Protein AF-A0A6B2LFU4-F1 (afdb_monomer_lite)

InterPro domains:
  IPR003094 Fructose-2,6-bisphosphatase [PR00991] (18-32)
  IPR003094 Fructose-2,6-bisphosphatase [PR00991] (46-60)
  IPR003094 Fructose-2,6-bisphosphatase [PR00991] (123-144)
  IPR003094 Fructose-2,6-bisphosphatase [PR00991] (227-239)
  IPR003094 Fructose-2,6-bisphosphatase [PTHR10606] (2-237)
  IPR013079 6-phosphofructo-2-kinase [PF01591] (3-140)
  IPR027417 P-loop containing nucleoside triphosphate hydrolase [G3DSA:3.40.50.300] (1-139)
  IPR027417 P-loop containing nucleoside triphosphate hydrolase [SSF52540] (2-127)
  IPR029033 Histidine phosphatase superfamily [G3DSA:3.40.50.1240] (143-239)
  IPR029033 Histidine phosphatase superfamily [SSF53254] (145-238)

Foldseek 3Di:
DVVVVVVVLVVVVVVDDDDDDDDPCQAPVSVVVSQVVQCPDVVRHADEAEAEAEPPPVVVVVVLVVCCVPPPVNVPPPSVVSSVVVVVVVVVSVVRGDDDDQPDPHFYWYDYNQNPDIDTHPQDDDPSPVVVVVSNPDDPDDDDDDDDDQFAWDWDADPVRHTDIDHDPRSLVVLLVVLVVCVVPPPPVCLQVAEDEFEPHPSRVSSPVNSVSHHYDYDPVRDDDDPPPCPPPDPVRVD

Organism: NCBI:txid1963864

pLDDT: mean 86.76, std 6.82, range [58.97, 96.5]

Structure (mmCIF, N/CA/C/O backbone):
data_AF-A0A6B2LFU4-F1
#
_entry.id   AF-A0A6B2LFU4-F1
#
loop_
_atom_site.group_PDB
_atom_site.id
_atom_site.type_symbol
_atom_site.label_atom_id
_atom_site.label_alt_id
_atom_site.label_comp_id
_atom_site.label_asym_id
_atom_site.label_entity_id
_atom_site.label_seq_id
_atom_site.pdbx_PDB_ins_code
_atom_site.Cartn_x
_atom_site.Cartn_y
_atom_site.Cartn_z
_atom_site.occupancy
_atom_site.B_iso_or_equiv
_atom_site.auth_seq_id
_atom_site.auth_comp_id
_atom_site.auth_asym_id
_atom_site.auth_atom_id
_atom_site.pdbx_PDB_model_num
ATOM 1 N N . MET A 1 1 ? -25.033 6.135 12.735 1.00 67.88 1 MET A N 1
ATOM 2 C CA . MET A 1 1 ? -24.444 4.797 12.509 1.00 67.88 1 MET A CA 1
ATOM 3 C C . MET A 1 1 ? -25.323 3.976 11.576 1.00 67.88 1 MET A C 1
ATOM 5 O O . MET A 1 1 ? -24.905 3.789 10.447 1.00 67.88 1 MET A O 1
ATOM 9 N N . LYS A 1 2 ? -26.551 3.603 11.976 1.00 73.19 2 LYS A N 1
ATOM 10 C CA . LYS A 1 2 ? -27.470 2.792 11.153 1.00 73.19 2 LYS A CA 1
ATOM 11 C C . LYS A 1 2 ? -27.674 3.321 9.721 1.00 73.19 2 LYS A C 1
ATOM 13 O O . LYS A 1 2 ? -27.327 2.623 8.789 1.00 73.19 2 LYS A O 1
ATOM 18 N N . ALA A 1 3 ? -28.045 4.593 9.558 1.00 81.06 3 ALA A N 1
ATOM 19 C CA . ALA A 1 3 ? -28.282 5.183 8.232 1.00 81.06 3 ALA A CA 1
ATOM 20 C C . ALA A 1 3 ? -27.074 5.157 7.267 1.00 81.06 3 ALA A C 1
ATOM 22 O O . ALA A 1 3 ? -27.265 5.141 6.060 1.00 81.06 3 ALA A O 1
ATOM 23 N N . ILE A 1 4 ? -25.834 5.171 7.776 1.00 85.25 4 ILE A N 1
ATOM 24 C CA . ILE A 1 4 ? -24.632 5.075 6.925 1.00 85.25 4 ILE A CA 1
ATOM 25 C C . ILE A 1 4 ? -24.369 3.612 6.561 1.00 85.25 4 ILE A C 1
ATOM 27 O O . ILE A 1 4 ? -23.968 3.316 5.443 1.00 85.25 4 ILE A O 1
ATOM 31 N N . LEU A 1 5 ? -24.612 2.694 7.499 1.00 85.94 5 LEU A N 1
ATOM 32 C CA . LEU A 1 5 ? -24.479 1.268 7.232 1.00 85.94 5 LEU A CA 1
ATOM 33 C C . LEU A 1 5 ? -25.547 0.779 6.243 1.00 85.94 5 LEU A C 1
ATOM 35 O O . LEU A 1 5 ? -25.240 -0.045 5.393 1.00 85.94 5 LEU A O 1
ATOM 39 N N . ASP A 1 6 ? -26.754 1.344 6.294 1.00 88.38 6 ASP A N 1
ATOM 40 C CA . ASP A 1 6 ? -27.804 1.074 5.309 1.00 88.38 6 ASP A CA 1
ATOM 41 C C . ASP A 1 6 ? -27.342 1.489 3.897 1.00 88.38 6 ASP A C 1
ATOM 43 O O . ASP A 1 6 ? -27.430 0.693 2.973 1.00 88.38 6 ASP A O 1
ATOM 47 N N . GLN A 1 7 ? -26.704 2.659 3.741 1.00 90.75 7 GLN A N 1
ATOM 48 C CA . GLN A 1 7 ? -26.111 3.070 2.453 1.00 90.75 7 GLN A CA 1
ATOM 49 C C . GLN A 1 7 ? -24.995 2.129 1.979 1.00 90.75 7 GLN A C 1
ATOM 51 O O . GLN A 1 7 ? -24.845 1.888 0.783 1.00 90.75 7 GLN A O 1
ATOM 56 N N . VAL A 1 8 ? -24.193 1.605 2.911 1.00 91.56 8 VAL A N 1
ATOM 57 C CA . VAL A 1 8 ? -23.174 0.595 2.599 1.00 91.56 8 VAL A CA 1
ATOM 58 C C . VAL A 1 8 ? -23.833 -0.679 2.073 1.00 91.56 8 VAL A C 1
ATOM 60 O O . VAL A 1 8 ? -23.371 -1.236 1.081 1.00 91.56 8 VAL A O 1
ATOM 63 N N . PHE A 1 9 ? -24.916 -1.124 2.703 1.00 92.25 9 PHE A N 1
ATOM 64 C CA . PHE A 1 9 ? -25.670 -2.290 2.259 1.00 92.25 9 PHE A CA 1
ATOM 65 C C . PHE A 1 9 ? -26.333 -2.073 0.899 1.00 92.25 9 PHE A C 1
ATOM 67 O O . PHE A 1 9 ? -26.212 -2.943 0.042 1.00 92.25 9 PHE A O 1
ATOM 74 N N . ASP A 1 10 ? -26.928 -0.905 0.663 1.00 92.88 10 ASP A N 1
ATOM 75 C CA . ASP A 1 10 ? -27.514 -0.555 -0.633 1.00 92.88 10 ASP A CA 1
ATOM 76 C C . ASP A 1 10 ? -26.464 -0.596 -1.755 1.00 92.88 10 ASP A C 1
ATOM 78 O O . ASP A 1 10 ? -26.754 -1.035 -2.867 1.00 92.88 10 ASP A O 1
ATOM 82 N N . TRP A 1 11 ? -25.232 -0.157 -1.475 1.00 93.81 11 TRP A N 1
ATOM 83 C CA . TRP A 1 11 ? -24.129 -0.216 -2.437 1.00 93.81 11 TRP A CA 1
ATOM 84 C C . TRP A 1 11 ? -23.672 -1.654 -2.723 1.00 93.81 11 TRP A C 1
ATOM 86 O O . TRP A 1 11 ? -23.399 -1.995 -3.875 1.00 93.81 11 TRP A O 1
ATOM 96 N N . LEU A 1 12 ? -23.620 -2.509 -1.696 1.00 93.31 12 LEU A N 1
ATOM 97 C CA . LEU A 1 12 ? -23.312 -3.933 -1.867 1.00 93.31 12 LEU A CA 1
ATOM 98 C C . LEU A 1 12 ? -24.393 -4.636 -2.706 1.00 93.31 12 LEU A C 1
ATOM 100 O O . LEU A 1 12 ? -24.071 -5.399 -3.614 1.00 93.31 12 LEU A O 1
ATOM 104 N N . ASP A 1 13 ? -25.668 -4.312 -2.480 1.00 93.31 13 ASP A N 1
ATOM 105 C CA . ASP A 1 13 ? -26.792 -4.879 -3.237 1.00 93.31 13 ASP A CA 1
ATOM 106 C C . ASP A 1 13 ? -26.803 -4.442 -4.714 1.00 93.31 13 ASP A C 1
ATOM 108 O O . ASP A 1 13 ? -27.323 -5.152 -5.573 1.00 93.31 13 ASP A O 1
ATOM 112 N N . GLN A 1 14 ? -26.179 -3.306 -5.038 1.00 94.69 14 GLN A N 1
ATOM 113 C CA . GLN A 1 14 ? -25.997 -2.818 -6.412 1.00 94.69 14 GLN A CA 1
ATOM 114 C C . GLN A 1 14 ? -24.826 -3.492 -7.155 1.00 94.69 14 GLN A C 1
ATOM 116 O O . GLN A 1 14 ? -24.486 -3.080 -8.265 1.00 94.69 14 GLN A O 1
ATOM 121 N N . GLY A 1 15 ? -24.215 -4.528 -6.571 1.00 92.44 15 GLY A N 1
ATOM 122 C CA . GLY A 1 15 ? -23.104 -5.282 -7.161 1.00 92.44 15 GLY A CA 1
ATOM 123 C C . GLY A 1 15 ? -21.723 -4.893 -6.629 1.00 92.44 15 GLY A C 1
ATOM 124 O O . GLY A 1 15 ? -20.713 -5.318 -7.187 1.00 92.44 15 GLY A O 1
ATOM 125 N N . GLY A 1 16 ? -21.655 -4.086 -5.568 1.00 91.50 16 GLY A N 1
ATOM 126 C CA . GLY A 1 16 ? -20.411 -3.825 -4.856 1.00 91.50 16 GLY A CA 1
ATOM 127 C C . GLY A 1 16 ? -19.929 -5.050 -4.070 1.00 91.50 16 GLY A C 1
ATOM 128 O O . GLY A 1 16 ? -20.706 -5.688 -3.369 1.00 91.50 16 GLY A O 1
ATOM 129 N N . GLU A 1 17 ? -18.637 -5.375 -4.145 1.00 88.06 17 GLU A N 1
ATOM 130 C CA . GLU A 1 17 ? -18.088 -6.569 -3.474 1.00 88.06 17 GLU A CA 1
ATOM 131 C C . GLU A 1 17 ? -17.517 -6.278 -2.076 1.00 88.06 17 GLU A C 1
ATOM 133 O O . GLU A 1 17 ? -17.607 -7.109 -1.172 1.00 88.06 17 GLU A O 1
ATOM 138 N N . VAL A 1 18 ? -16.904 -5.103 -1.883 1.00 89.00 18 VAL A N 1
ATOM 139 C CA . VAL A 1 18 ? -16.213 -4.727 -0.639 1.00 89.00 18 VAL A CA 1
ATOM 140 C C . VAL A 1 18 ? -16.491 -3.269 -0.301 1.00 89.00 18 VAL A C 1
ATOM 142 O O . VAL A 1 18 ? -16.165 -2.376 -1.080 1.00 89.00 18 VAL A O 1
ATOM 145 N N . ALA A 1 19 ? -17.025 -3.022 0.893 1.00 90.69 19 ALA A N 1
ATOM 146 C CA . ALA A 1 19 ? -17.247 -1.681 1.417 1.00 90.69 19 ALA A CA 1
ATOM 147 C C . ALA A 1 19 ? -16.326 -1.388 2.609 1.00 90.69 19 ALA A C 1
ATOM 149 O O . ALA A 1 19 ? -16.149 -2.225 3.495 1.00 90.69 19 ALA A O 1
ATOM 150 N N . ILE A 1 20 ? -15.757 -0.180 2.645 1.00 91.12 20 ILE A N 1
ATOM 151 C CA . ILE A 1 20 ? -14.901 0.284 3.743 1.00 91.12 20 ILE A CA 1
ATOM 152 C C . ILE A 1 20 ? -15.703 1.253 4.607 1.00 91.12 20 ILE A C 1
ATOM 154 O O . ILE A 1 20 ? -16.032 2.359 4.180 1.00 91.12 20 ILE A O 1
ATOM 158 N N . PHE A 1 21 ? -15.995 0.838 5.837 1.00 90.19 21 PHE A N 1
ATOM 159 C CA . PHE A 1 21 ? -16.685 1.665 6.820 1.00 90.19 21 PHE A CA 1
ATOM 160 C C . PHE A 1 21 ? -15.673 2.352 7.748 1.00 90.19 21 PHE A C 1
ATOM 162 O O . PHE A 1 21 ? -15.283 1.802 8.779 1.00 90.19 21 PHE A O 1
ATOM 169 N N . ASP A 1 22 ? -15.230 3.552 7.359 1.00 88.00 22 ASP A N 1
ATOM 170 C CA . ASP A 1 22 ? -14.285 4.362 8.138 1.00 88.00 22 ASP A CA 1
ATOM 171 C C . ASP A 1 22 ? -15.001 5.095 9.284 1.00 88.00 22 ASP A C 1
ATOM 173 O O . ASP A 1 22 ? -15.664 6.119 9.099 1.00 88.00 22 ASP A O 1
ATOM 177 N N . ALA A 1 23 ? -14.901 4.530 10.484 1.00 83.12 23 ALA A N 1
ATOM 178 C CA . ALA A 1 23 ? -15.395 5.114 11.722 1.00 83.12 23 ALA A CA 1
ATOM 179 C C . ALA A 1 23 ? -14.524 4.656 12.896 1.00 83.12 23 ALA A C 1
ATOM 181 O O . ALA A 1 23 ? -13.859 3.624 12.831 1.00 83.12 23 ALA A O 1
ATOM 182 N N . THR A 1 24 ? -14.551 5.399 14.006 1.00 73.38 24 THR A N 1
ATOM 183 C CA . THR A 1 24 ? -13.701 5.091 15.165 1.00 73.38 24 THR A CA 1
ATOM 184 C C . THR A 1 24 ? -14.038 3.745 15.808 1.00 73.38 24 THR A C 1
ATOM 186 O O . THR A 1 24 ? -13.124 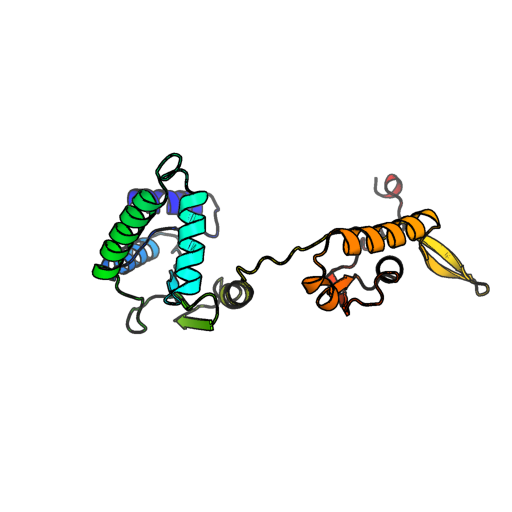3.072 16.265 1.00 73.38 24 THR A O 1
ATOM 189 N N . ASN A 1 25 ? -15.316 3.333 15.836 1.00 80.44 25 ASN A N 1
ATOM 190 C CA . ASN A 1 25 ? -15.783 2.012 16.307 1.00 80.44 25 ASN A CA 1
ATOM 191 C C . ASN A 1 25 ? -15.083 1.518 17.595 1.00 80.44 25 ASN A C 1
ATOM 193 O O . ASN A 1 25 ? -14.778 0.336 17.766 1.00 80.44 25 ASN A O 1
ATOM 197 N N . THR A 1 26 ? -14.831 2.454 18.514 1.00 79.00 26 THR A N 1
ATOM 198 C CA . THR A 1 26 ? -13.927 2.293 19.661 1.00 79.00 26 THR A CA 1
ATOM 199 C C . THR A 1 26 ? -14.518 1.479 20.812 1.00 79.00 26 THR A C 1
ATOM 201 O O . THR A 1 26 ? -13.795 1.219 21.766 1.00 79.00 26 THR A O 1
ATOM 204 N N . THR A 1 27 ? -15.803 1.102 20.771 1.00 85.31 27 THR A N 1
ATOM 205 C CA . THR A 1 27 ? -16.481 0.377 21.864 1.00 85.31 27 THR A CA 1
ATOM 206 C C . THR A 1 27 ? -16.948 -1.012 21.437 1.00 85.31 27 THR A C 1
ATOM 208 O O . THR A 1 27 ? -17.323 -1.215 20.278 1.00 85.31 27 THR A O 1
ATOM 211 N N . LYS A 1 28 ? -16.974 -1.960 22.386 1.00 88.31 28 LYS A N 1
ATOM 212 C CA . LYS A 1 28 ? -17.434 -3.340 22.155 1.00 88.31 28 LYS A CA 1
ATOM 213 C C . LYS A 1 28 ? -18.889 -3.375 21.668 1.00 88.31 28 LYS A C 1
ATOM 215 O O . LYS A 1 28 ? -19.219 -4.121 20.751 1.00 88.31 28 LYS A O 1
ATOM 220 N N . GLU A 1 29 ? -19.747 -2.510 22.208 1.00 88.38 29 GLU A N 1
ATOM 221 C CA . GLU A 1 29 ? -21.175 -2.443 21.872 1.00 88.38 29 GLU A CA 1
ATOM 222 C C . GLU A 1 29 ? -21.389 -2.011 20.419 1.00 88.38 29 GLU A C 1
ATOM 224 O O . GLU A 1 29 ? -22.190 -2.610 19.703 1.00 88.38 29 GLU A O 1
ATOM 229 N N . SER A 1 30 ? -20.633 -1.008 19.962 1.00 87.25 30 SER A N 1
ATOM 230 C CA . SER A 1 30 ? -20.715 -0.522 18.581 1.00 87.25 30 SER A CA 1
ATOM 231 C C . SER A 1 30 ? -20.306 -1.616 17.594 1.00 87.25 30 SER A C 1
ATOM 233 O O . SER A 1 30 ? -20.977 -1.834 16.586 1.00 87.25 30 SER A O 1
ATOM 235 N N . ARG A 1 31 ? -19.231 -2.354 17.900 1.00 91.00 31 ARG A N 1
ATOM 236 C CA . ARG A 1 31 ? -18.765 -3.473 17.069 1.00 91.00 31 ARG A CA 1
ATOM 237 C C . ARG A 1 31 ? -19.769 -4.621 17.031 1.00 91.00 31 ARG A C 1
ATOM 239 O O . ARG A 1 31 ? -20.050 -5.140 15.952 1.00 91.00 31 ARG A O 1
ATOM 246 N N . ALA A 1 32 ? -20.347 -4.976 18.178 1.00 89.88 32 ALA A N 1
ATOM 247 C CA . ALA A 1 32 ? -21.385 -5.998 18.272 1.00 89.88 32 ALA A CA 1
ATOM 248 C C . ALA A 1 32 ? -22.643 -5.614 17.476 1.00 89.88 32 ALA A C 1
ATOM 250 O O . ALA A 1 32 ? -23.215 -6.458 16.786 1.00 89.88 32 ALA A O 1
ATOM 251 N N . GLN A 1 33 ? -23.041 -4.337 17.506 1.00 90.31 33 GLN A N 1
ATOM 252 C CA . GLN A 1 33 ? -24.160 -3.834 16.713 1.00 90.31 33 GLN A CA 1
ATOM 253 C C . GLN A 1 33 ? -23.894 -3.961 15.208 1.00 90.31 33 GLN A C 1
ATOM 255 O O . GLN A 1 33 ? -24.764 -4.434 14.478 1.00 90.31 33 GLN A O 1
ATOM 260 N N . ILE A 1 34 ? -22.701 -3.577 14.740 1.00 90.94 34 ILE A N 1
ATOM 261 C CA . ILE A 1 34 ? -22.322 -3.704 13.322 1.00 90.94 34 ILE A CA 1
ATOM 262 C C . ILE A 1 34 ? -22.319 -5.178 12.906 1.00 90.94 34 ILE A C 1
ATOM 264 O O . ILE A 1 34 ? -22.920 -5.520 11.891 1.00 90.94 34 ILE A O 1
ATOM 268 N N . LEU A 1 35 ? -21.724 -6.063 13.715 1.00 90.25 35 LEU A N 1
ATOM 269 C CA . LEU A 1 35 ? -21.746 -7.506 13.463 1.00 90.25 35 LEU A CA 1
ATOM 270 C C . LEU A 1 35 ? -23.182 -8.038 13.356 1.00 90.25 35 LEU A C 1
ATOM 272 O O . LEU A 1 35 ? -23.485 -8.805 12.444 1.00 90.25 35 LEU A O 1
ATOM 276 N N . GLY A 1 36 ? -24.066 -7.627 14.270 1.00 91.12 36 GLY A N 1
ATOM 277 C CA . GLY A 1 36 ? -25.476 -8.010 14.254 1.00 91.12 36 GLY A CA 1
ATOM 278 C C . GLY A 1 36 ? -26.183 -7.578 12.970 1.00 91.12 36 GLY A C 1
ATOM 279 O O . GLY A 1 36 ? -26.882 -8.383 12.362 1.00 91.12 36 GLY A O 1
ATOM 280 N N . LEU A 1 37 ? -25.949 -6.344 12.516 1.00 91.38 37 LEU A N 1
ATOM 281 C CA . LEU A 1 37 ? -26.523 -5.819 11.274 1.00 91.38 37 LEU A CA 1
ATOM 282 C C . LEU A 1 37 ? -25.988 -6.552 10.034 1.00 91.38 37 LEU A C 1
ATOM 284 O O . LEU A 1 37 ? -26.775 -6.918 9.168 1.00 91.38 37 LEU A O 1
ATOM 288 N N . CYS A 1 38 ? -24.684 -6.834 9.967 1.00 90.62 38 CYS A N 1
ATOM 289 C CA . CYS A 1 38 ? -24.090 -7.608 8.871 1.00 90.62 38 CYS A CA 1
ATOM 290 C C . CYS A 1 38 ? -24.596 -9.060 8.829 1.00 90.62 38 CYS A C 1
ATOM 292 O O . CYS A 1 38 ? -24.799 -9.609 7.748 1.00 90.62 38 CYS A O 1
ATOM 294 N N . ASN A 1 39 ? -24.816 -9.677 9.996 1.00 90.19 39 ASN A N 1
ATOM 295 C CA . ASN A 1 39 ? -25.362 -11.031 10.099 1.00 90.19 39 ASN A CA 1
ATOM 296 C C . ASN A 1 39 ? -26.854 -11.107 9.757 1.00 90.19 39 ASN A C 1
ATOM 298 O O . ASN A 1 39 ? -27.298 -12.154 9.306 1.00 90.19 39 ASN A O 1
ATOM 302 N N . ALA A 1 40 ? -27.614 -10.037 10.005 1.00 91.19 40 ALA A N 1
ATOM 303 C CA . ALA A 1 40 ? -29.044 -9.966 9.708 1.00 91.19 40 ALA A CA 1
ATOM 304 C C . ALA A 1 40 ? -29.348 -9.577 8.249 1.00 91.19 40 ALA A C 1
ATOM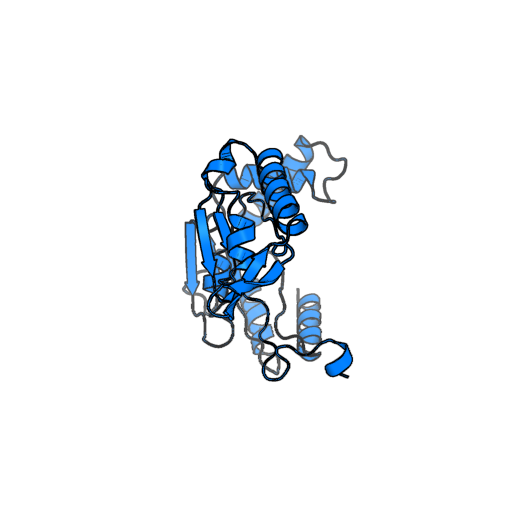 306 O O . ALA A 1 40 ? -30.503 -9.646 7.831 1.00 91.19 40 ALA A O 1
ATOM 307 N N . LYS A 1 41 ? -28.342 -9.129 7.486 1.00 90.00 41 LYS A N 1
ATOM 308 C CA . LYS A 1 41 ? -28.478 -8.806 6.063 1.00 90.00 41 LYS A CA 1
ATOM 309 C C . LYS A 1 41 ? -28.575 -10.089 5.239 1.00 90.00 41 LYS A C 1
ATOM 311 O O . LYS A 1 41 ? -27.823 -11.028 5.473 1.00 90.00 41 LYS A O 1
ATOM 316 N N . GLU A 1 42 ? -29.439 -10.073 4.230 1.00 89.06 42 GLU A N 1
ATOM 317 C CA . GLU A 1 42 ? -29.495 -11.093 3.182 1.00 89.06 42 GLU A CA 1
ATOM 318 C C . GLU A 1 42 ? -29.157 -10.444 1.826 1.00 89.06 42 GLU A C 1
ATOM 320 O O . GLU A 1 42 ? -29.776 -9.425 1.489 1.00 89.06 42 GLU A O 1
ATOM 325 N N . PRO A 1 43 ? -28.173 -10.967 1.065 1.00 86.62 43 PRO A N 1
ATOM 326 C CA . PRO A 1 43 ? -27.230 -12.023 1.454 1.00 86.62 43 PRO A CA 1
ATOM 327 C C . PRO A 1 43 ? -26.298 -11.582 2.597 1.00 86.62 43 PRO A C 1
ATOM 329 O O . PRO A 1 43 ? -25.988 -10.397 2.745 1.00 86.62 43 PRO A O 1
ATOM 332 N N . ARG A 1 44 ? -25.832 -12.547 3.403 1.00 86.56 44 ARG A N 1
ATOM 333 C CA . ARG A 1 44 ? -24.961 -12.270 4.556 1.00 86.56 44 ARG A CA 1
ATOM 334 C C . ARG A 1 44 ? -23.682 -11.548 4.142 1.00 86.56 44 ARG A C 1
ATOM 336 O O . ARG A 1 44 ? -22.900 -12.049 3.334 1.00 86.56 44 ARG A O 1
ATOM 343 N N . VAL A 1 45 ? -23.414 -10.420 4.794 1.00 89.06 45 VAL A N 1
ATOM 344 C CA . VAL A 1 45 ? -22.197 -9.634 4.570 1.00 89.06 45 VAL A CA 1
ATOM 345 C C . VAL A 1 45 ? -21.100 -10.109 5.518 1.00 89.06 45 VAL A C 1
ATOM 347 O O . VAL A 1 45 ? -21.266 -10.121 6.739 1.00 89.06 45 VAL A O 1
ATOM 350 N N . SER A 1 46 ? -19.953 -10.494 4.957 1.00 87.88 46 SER A N 1
ATOM 351 C CA . SER A 1 46 ? -18.762 -10.809 5.752 1.00 87.88 46 SER A CA 1
ATOM 352 C C . SER A 1 46 ? -18.137 -9.529 6.302 1.00 87.88 46 SER A C 1
ATOM 354 O O . SER A 1 46 ? -17.949 -8.563 5.568 1.00 87.88 46 SER A O 1
ATOM 356 N N . LEU A 1 47 ? -17.783 -9.533 7.588 1.00 88.88 47 LEU A N 1
ATOM 357 C CA . LEU A 1 47 ? -17.237 -8.372 8.291 1.00 88.88 47 LEU A CA 1
ATOM 358 C C . LEU A 1 47 ? -15.822 -8.659 8.804 1.00 88.88 47 LEU A C 1
ATOM 360 O O . LEU A 1 47 ? -15.596 -9.666 9.474 1.00 88.88 47 LEU A O 1
ATOM 364 N N . ILE A 1 48 ? -14.891 -7.743 8.530 1.00 90.00 48 ILE A N 1
ATOM 365 C CA . ILE A 1 48 ? -13.534 -7.733 9.088 1.00 90.00 48 ILE A CA 1
ATOM 366 C C . ILE A 1 48 ? -13.284 -6.366 9.717 1.00 90.00 48 ILE A C 1
ATOM 368 O O . ILE A 1 48 ? -13.483 -5.342 9.065 1.00 90.00 48 ILE A O 1
ATOM 372 N N . PHE A 1 49 ? -12.791 -6.345 10.953 1.00 91.38 49 PHE A N 1
ATOM 373 C CA . PHE A 1 49 ? -12.280 -5.123 11.571 1.00 91.38 49 PHE A CA 1
ATOM 374 C C . PHE A 1 49 ? -10.786 -4.961 11.291 1.00 91.38 49 PHE A C 1
ATOM 376 O O . PHE A 1 49 ? -10.020 -5.915 11.409 1.00 91.38 49 PHE A O 1
ATOM 383 N N . ILE A 1 50 ? -10.360 -3.746 10.956 1.00 90.62 50 ILE A N 1
ATOM 384 C CA . ILE A 1 50 ? -8.944 -3.383 10.859 1.00 90.62 50 ILE A CA 1
ATOM 385 C C . ILE A 1 50 ? -8.681 -2.318 11.918 1.00 90.62 50 ILE A C 1
ATOM 387 O O . ILE A 1 50 ? -9.175 -1.198 11.815 1.00 90.62 50 ILE A O 1
ATOM 391 N N . GLU A 1 51 ? -7.924 -2.675 12.947 1.00 91.19 51 GLU A N 1
ATOM 392 C CA . GLU A 1 51 ? -7.547 -1.783 14.039 1.00 91.19 51 GLU A CA 1
ATOM 393 C C . GLU A 1 51 ? -6.089 -1.360 13.867 1.00 91.19 51 GLU A C 1
ATOM 395 O O . GLU A 1 51 ? -5.194 -2.198 13.778 1.00 91.19 51 GLU A O 1
ATOM 400 N N . ASN A 1 52 ? -5.844 -0.052 13.808 1.00 89.25 52 ASN A N 1
ATOM 401 C CA . ASN A 1 52 ? -4.501 0.511 13.721 1.00 89.25 52 ASN A CA 1
ATOM 402 C C . ASN A 1 52 ? -4.126 1.156 15.059 1.00 89.25 52 ASN A C 1
ATOM 404 O O . ASN A 1 52 ? -4.650 2.210 15.418 1.00 89.25 52 ASN A O 1
ATOM 408 N N . ILE A 1 53 ? -3.210 0.519 15.779 1.00 89.31 53 ILE A N 1
ATOM 409 C CA . ILE A 1 53 ? -2.696 0.946 17.077 1.00 89.31 53 ILE A CA 1
ATOM 410 C C . ILE A 1 53 ? -1.338 1.605 16.849 1.00 89.31 53 ILE A C 1
ATOM 412 O O . ILE A 1 53 ? -0.437 1.012 16.261 1.00 89.31 53 ILE A O 1
ATOM 416 N N . CYS A 1 54 ? -1.163 2.830 17.330 1.00 86.44 54 CYS A N 1
ATOM 417 C CA . CYS A 1 54 ? 0.116 3.528 17.279 1.00 86.44 54 CYS A CA 1
ATOM 418 C C . CYS A 1 54 ? 0.369 4.192 18.628 1.00 86.44 54 CYS A C 1
ATOM 420 O O . CYS A 1 54 ? -0.300 5.170 18.956 1.00 86.44 54 CYS A O 1
ATOM 422 N N . ASP A 1 55 ? 1.330 3.674 19.385 1.00 84.50 55 ASP A N 1
ATOM 423 C CA . ASP A 1 55 ? 1.777 4.246 20.658 1.00 84.50 55 ASP A CA 1
ATOM 424 C C . ASP A 1 55 ? 3.157 4.921 20.547 1.00 84.50 55 ASP A C 1
ATOM 426 O O . ASP A 1 55 ? 3.556 5.633 21.468 1.00 84.50 55 ASP A O 1
ATOM 430 N N . ASP A 1 56 ? 3.851 4.790 19.405 1.00 83.75 56 ASP A N 1
ATOM 431 C CA . ASP A 1 56 ? 5.138 5.452 19.165 1.00 83.75 56 ASP A CA 1
ATOM 432 C C . ASP A 1 56 ? 4.985 6.992 19.168 1.00 83.75 56 ASP A C 1
ATOM 434 O O . ASP A 1 56 ? 4.395 7.567 18.237 1.00 83.75 56 ASP A O 1
ATOM 438 N N . PRO A 1 57 ? 5.573 7.700 20.158 1.00 83.88 57 PRO A N 1
ATOM 439 C CA . PRO A 1 57 ? 5.451 9.150 20.274 1.00 83.88 57 PRO A CA 1
ATOM 440 C C . PRO A 1 57 ? 6.001 9.911 19.063 1.00 83.88 57 PRO A C 1
ATOM 442 O O . PRO A 1 57 ? 5.486 10.978 18.722 1.00 83.88 57 PRO A O 1
ATOM 445 N N . LYS A 1 58 ? 7.035 9.383 18.394 1.00 82.75 58 LYS A N 1
ATOM 446 C CA . LYS A 1 58 ? 7.644 10.020 17.218 1.00 82.75 58 LYS A CA 1
ATOM 447 C C . LYS A 1 58 ? 6.698 9.950 16.026 1.00 82.75 58 LYS A C 1
ATOM 449 O O . LYS A 1 58 ? 6.460 10.964 15.370 1.00 82.75 58 LYS A O 1
ATOM 454 N N . VAL A 1 59 ? 6.119 8.774 15.781 1.00 81.19 59 VAL A N 1
ATOM 455 C CA . VAL A 1 59 ? 5.158 8.563 14.687 1.00 81.19 59 VAL A CA 1
ATOM 456 C C . VAL A 1 59 ? 3.898 9.397 14.917 1.00 81.19 59 VAL A C 1
ATOM 458 O O . VAL A 1 59 ? 3.412 10.050 13.989 1.00 81.19 59 VAL A O 1
ATOM 461 N N . LEU A 1 60 ? 3.403 9.448 16.156 1.00 83.44 60 LEU A N 1
ATOM 462 C CA . LEU A 1 60 ? 2.266 10.288 16.530 1.00 83.44 60 LEU A CA 1
ATOM 463 C C . LEU A 1 60 ? 2.549 11.775 16.288 1.00 83.44 60 LEU A C 1
ATOM 465 O O . LEU A 1 60 ? 1.743 12.447 15.644 1.00 83.44 60 LEU A O 1
ATOM 469 N N . ALA A 1 61 ? 3.706 12.284 16.722 1.00 83.69 61 ALA A N 1
ATOM 470 C CA . ALA A 1 61 ? 4.079 13.685 16.528 1.00 83.69 61 ALA A CA 1
ATOM 471 C C . ALA A 1 61 ? 4.154 14.074 15.040 1.00 83.69 61 ALA A C 1
ATOM 473 O O . ALA A 1 61 ? 3.617 15.112 14.636 1.00 83.69 61 ALA A O 1
ATOM 474 N N . GLU A 1 62 ? 4.763 13.232 14.198 1.00 83.94 62 GLU A N 1
ATOM 475 C CA . GLU A 1 62 ? 4.810 13.468 12.752 1.00 83.94 62 GLU A CA 1
ATOM 476 C C . GLU A 1 62 ? 3.419 13.445 12.110 1.00 83.94 62 GLU A C 1
ATOM 478 O O . GLU A 1 62 ? 3.098 14.300 11.276 1.00 83.94 62 GLU A O 1
ATOM 483 N N . ASN A 1 63 ? 2.583 12.481 12.496 1.00 83.69 63 ASN A N 1
ATOM 484 C CA . ASN A 1 63 ? 1.223 12.361 11.987 1.00 83.69 63 ASN A CA 1
ATOM 485 C C . ASN A 1 63 ? 0.353 13.547 12.418 1.00 83.69 63 ASN A C 1
ATOM 487 O O . ASN A 1 63 ? -0.425 14.049 11.607 1.00 83.69 63 ASN A O 1
ATOM 491 N N . PHE A 1 64 ? 0.518 14.057 13.642 1.00 85.56 64 PHE A N 1
ATOM 492 C CA . PHE A 1 64 ? -0.195 15.249 14.112 1.00 85.56 64 PHE A CA 1
ATOM 493 C C . PHE A 1 64 ? 0.200 16.478 13.310 1.00 85.56 64 PHE A C 1
ATOM 495 O O . PHE A 1 64 ? -0.675 17.192 12.820 1.00 85.56 64 PHE A O 1
ATOM 502 N N . LYS A 1 65 ? 1.502 16.685 13.093 1.00 86.06 65 LYS A N 1
ATOM 503 C CA . LYS A 1 65 ? 1.987 17.802 12.281 1.00 86.06 65 LYS A CA 1
ATOM 504 C C . LYS A 1 65 ? 1.402 17.758 10.868 1.00 86.06 65 LYS A C 1
ATOM 506 O O . LYS A 1 65 ? 0.900 18.774 10.387 1.00 86.06 65 LYS A O 1
ATOM 511 N N . LYS A 1 66 ? 1.404 16.579 10.231 1.00 85.56 66 LYS A N 1
ATOM 512 C CA . LYS A 1 66 ? 0.793 16.360 8.907 1.00 85.56 66 LYS A CA 1
ATOM 513 C C . LYS A 1 66 ? -0.714 16.626 8.929 1.00 85.56 66 LYS A C 1
ATOM 515 O O . LYS A 1 66 ? -1.210 17.323 8.049 1.00 85.56 66 LYS A O 1
ATOM 520 N N . LYS A 1 67 ? -1.436 16.122 9.935 1.00 86.50 67 LYS A N 1
ATOM 521 C CA . LYS A 1 67 ? -2.885 16.322 10.073 1.00 86.50 67 LYS A CA 1
ATOM 522 C C . LYS A 1 67 ? -3.238 17.800 10.225 1.00 86.50 67 LYS A C 1
ATOM 524 O O . LYS A 1 67 ? -4.138 18.264 9.539 1.00 86.50 67 LY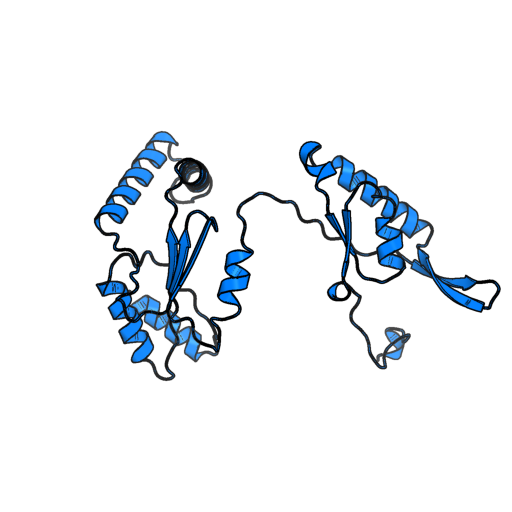S A O 1
ATOM 529 N N . ILE A 1 68 ? -2.512 18.547 11.054 1.00 87.69 68 ILE A N 1
ATOM 530 C CA . ILE A 1 68 ? -2.739 19.987 11.242 1.00 87.69 68 ILE A CA 1
ATOM 531 C C . ILE A 1 68 ? -2.448 20.761 9.949 1.00 87.69 68 ILE A C 1
ATOM 533 O O . ILE A 1 68 ? -3.227 21.627 9.573 1.00 87.69 68 ILE A O 1
ATOM 537 N N . HIS A 1 69 ? -1.369 20.425 9.234 1.00 85.06 69 HIS A N 1
ATOM 538 C CA . HIS A 1 69 ? -1.004 21.118 7.991 1.00 85.06 69 HIS A CA 1
ATOM 539 C C . HIS A 1 69 ? -1.945 20.829 6.813 1.00 85.06 69 HIS A C 1
ATOM 541 O O . HIS A 1 69 ? -2.174 21.713 5.990 1.00 85.06 69 HIS A O 1
ATOM 547 N N . HIS A 1 70 ? -2.449 19.598 6.688 1.00 83.94 70 HIS A N 1
ATOM 548 C CA . HIS A 1 70 ? -3.204 19.166 5.505 1.00 83.94 70 HIS A CA 1
ATOM 549 C C . HIS A 1 70 ? -4.720 19.082 5.717 1.00 83.94 70 HIS A C 1
ATOM 551 O O . HIS A 1 70 ? -5.462 19.027 4.735 1.00 83.94 70 HIS A O 1
ATOM 557 N N . SER A 1 71 ? -5.204 19.058 6.962 1.00 85.19 71 SER A N 1
ATOM 558 C CA . SER A 1 71 ? -6.641 18.988 7.231 1.00 85.19 71 SER A CA 1
ATOM 559 C C . SER A 1 71 ? -7.331 20.303 6.886 1.00 85.19 71 SER A C 1
ATOM 561 O O . SER A 1 71 ? -6.908 21.381 7.304 1.00 85.19 71 SER A O 1
ATOM 563 N N . LYS A 1 72 ? -8.466 20.200 6.189 1.00 85.31 72 LYS A N 1
ATOM 564 C CA . LYS A 1 72 ? -9.347 21.343 5.923 1.00 85.31 72 LYS A CA 1
ATOM 565 C C . LYS A 1 72 ? -9.891 21.960 7.220 1.00 85.31 72 LYS A C 1
ATOM 567 O O . LYS A 1 72 ? -10.133 23.160 7.239 1.00 85.31 72 LYS A O 1
ATOM 572 N N . GLU A 1 73 ? -10.030 21.166 8.288 1.00 83.88 73 GLU A N 1
ATOM 573 C CA . GLU A 1 73 ? -10.556 21.607 9.594 1.00 83.88 73 GLU A CA 1
ATOM 574 C C . GLU A 1 73 ? -9.661 22.637 10.294 1.00 83.88 73 GLU A C 1
ATOM 576 O O . GLU A 1 73 ? -10.163 23.475 11.034 1.00 83.88 73 GLU A O 1
ATOM 581 N N . TYR A 1 74 ? -8.347 22.590 10.059 1.00 85.69 74 TYR A N 1
ATOM 582 C CA . TYR A 1 74 ? -7.372 23.467 10.720 1.00 85.69 74 TYR A CA 1
ATOM 583 C C . TYR A 1 74 ? -6.837 24.564 9.790 1.00 85.69 74 TYR A C 1
ATOM 585 O O . TYR A 1 74 ? -5.865 25.249 10.110 1.00 85.69 74 TYR A O 1
ATOM 593 N N . LYS A 1 75 ? -7.470 24.765 8.627 1.00 85.25 75 LYS A N 1
ATOM 594 C CA . LYS A 1 75 ? -7.047 25.783 7.663 1.00 85.25 75 LYS A CA 1
ATOM 595 C C . LYS A 1 75 ? -7.215 27.183 8.264 1.00 85.25 75 LYS A C 1
ATOM 597 O O . LYS A 1 75 ? -8.326 27.598 8.570 1.00 85.25 75 LYS A O 1
ATOM 602 N N . GLY A 1 76 ? -6.110 27.918 8.387 1.00 85.19 76 GLY A N 1
ATOM 603 C CA . GLY A 1 76 ? -6.097 29.277 8.946 1.00 85.19 76 GLY A CA 1
ATOM 604 C C . GLY A 1 76 ? -6.095 29.342 10.477 1.00 85.19 76 GLY A C 1
ATOM 605 O O . GLY A 1 76 ? -6.079 30.439 11.026 1.00 85.19 76 GLY A O 1
ATOM 606 N N . VAL A 1 77 ? -6.074 28.198 11.167 1.00 88.06 77 VAL A N 1
ATOM 607 C CA . VAL A 1 77 ? -5.939 28.138 12.628 1.00 88.06 77 VAL A CA 1
ATOM 608 C C . VAL A 1 77 ? -4.448 28.157 12.993 1.00 88.06 77 VAL A C 1
ATOM 610 O O . VAL A 1 77 ? -3.668 27.433 12.363 1.00 88.06 77 VAL A O 1
ATOM 613 N N . PRO A 1 78 ? -4.016 28.943 13.998 1.00 90.88 78 PRO A N 1
ATOM 614 C CA . PRO A 1 78 ? -2.652 28.872 14.509 1.00 90.88 78 PRO A CA 1
ATOM 615 C C . PRO A 1 78 ? -2.287 27.448 14.940 1.00 90.88 78 PRO A C 1
ATOM 617 O O . PRO A 1 78 ? -3.091 26.741 15.552 1.00 90.88 78 PRO A O 1
ATOM 620 N N . TYR A 1 79 ? -1.054 27.028 14.648 1.00 87.69 79 TYR A N 1
ATOM 621 C CA . TYR A 1 79 ? -0.598 25.657 14.906 1.00 87.69 79 TYR A CA 1
ATOM 622 C C . TYR A 1 79 ? -0.806 25.222 16.366 1.00 87.69 79 TYR A C 1
ATOM 624 O O . TYR A 1 79 ? -1.261 24.107 16.613 1.00 87.69 79 TYR A O 1
ATOM 632 N N . GLU A 1 80 ? -0.523 26.110 17.322 1.00 88.62 80 GLU A N 1
ATOM 633 C CA . GLU A 1 80 ? -0.659 25.835 18.757 1.00 88.62 80 GLU A CA 1
ATOM 634 C C . GLU A 1 80 ? -2.105 25.537 19.174 1.00 88.62 80 GLU A C 1
ATOM 636 O O . GLU A 1 80 ? -2.359 24.618 19.956 1.00 88.62 80 GLU A O 1
ATOM 641 N N . ASP A 1 81 ? -3.071 26.269 18.621 1.00 89.81 81 ASP A N 1
ATOM 642 C CA . ASP A 1 81 ? -4.484 26.080 18.947 1.00 89.81 81 ASP A CA 1
ATOM 643 C C . ASP A 1 81 ? -5.033 24.810 18.291 1.00 89.81 81 ASP A C 1
ATOM 645 O O . ASP A 1 81 ? -5.731 24.025 18.940 1.00 89.81 81 ASP A O 1
ATOM 649 N N . ALA A 1 82 ? -4.631 24.543 17.044 1.00 88.94 82 ALA A N 1
ATOM 650 C CA . ALA A 1 82 ? -4.946 23.295 16.353 1.00 88.94 82 ALA A CA 1
ATOM 651 C C . ALA A 1 82 ? -4.367 22.072 17.087 1.00 88.94 82 ALA A C 1
ATOM 653 O O . ALA A 1 82 ? -5.046 21.054 17.243 1.00 88.94 82 ALA A O 1
ATOM 654 N N . ALA A 1 83 ? -3.135 22.172 17.595 1.00 87.50 83 ALA A N 1
ATOM 655 C CA . ALA A 1 83 ? -2.496 21.110 18.364 1.00 87.50 83 ALA A CA 1
ATOM 656 C C . ALA A 1 83 ? -3.217 20.843 19.695 1.00 87.50 83 ALA A C 1
ATOM 658 O O . ALA A 1 83 ? -3.438 19.682 20.054 1.00 87.50 83 ALA A O 1
ATOM 659 N N . LYS A 1 84 ? -3.630 21.896 20.414 1.00 89.06 84 LYS A N 1
ATOM 660 C CA . LYS A 1 84 ? -4.401 21.771 21.664 1.00 89.06 84 LYS A CA 1
ATOM 661 C C . LYS A 1 84 ? -5.763 21.118 21.441 1.00 89.06 84 LYS A C 1
ATOM 663 O O . LYS A 1 84 ? -6.134 20.229 22.211 1.00 89.06 84 LYS A O 1
ATOM 668 N N . ASP A 1 85 ? -6.496 21.531 20.406 1.00 89.00 85 ASP A N 1
ATOM 669 C CA . ASP A 1 85 ? -7.785 20.926 20.053 1.00 89.00 85 ASP A CA 1
ATOM 670 C C . ASP A 1 85 ? -7.623 19.445 19.688 1.00 89.00 85 ASP A C 1
ATOM 672 O O . ASP A 1 85 ? -8.296 18.584 20.263 1.00 89.00 85 ASP A O 1
ATOM 676 N N . LEU A 1 86 ? -6.667 19.125 18.810 1.00 86.81 86 LEU A N 1
ATOM 677 C CA . LEU A 1 86 ? -6.411 17.748 18.396 1.00 86.81 86 LEU A CA 1
ATOM 678 C C . LEU A 1 86 ? -6.057 16.857 19.595 1.00 86.81 86 LEU A C 1
ATOM 680 O O . LEU A 1 86 ? -6.612 15.766 19.737 1.00 86.81 86 LEU A O 1
ATOM 684 N N . LYS A 1 87 ? -5.196 17.340 20.500 1.00 86.94 87 LYS A N 1
ATOM 685 C CA . LYS A 1 87 ? -4.826 16.624 21.728 1.00 86.94 87 LYS A CA 1
ATOM 686 C C . LYS A 1 87 ? -6.037 16.375 22.628 1.00 86.94 87 LYS A C 1
ATOM 688 O O . LYS A 1 87 ? -6.197 15.271 23.142 1.00 86.94 87 LYS A O 1
ATOM 693 N N . ARG A 1 88 ? -6.922 17.364 22.787 1.00 88.00 88 ARG A N 1
ATOM 694 C CA . ARG A 1 88 ? -8.164 17.217 23.563 1.00 88.00 88 ARG A CA 1
ATOM 695 C C . ARG A 1 88 ? -9.087 16.156 22.962 1.00 88.00 88 ARG A C 1
ATOM 697 O O . ARG A 1 88 ? -9.648 15.352 23.702 1.00 88.00 88 ARG A O 1
ATOM 704 N N . ARG A 1 89 ? -9.229 16.133 21.633 1.00 84.81 89 ARG A N 1
ATOM 705 C CA . ARG A 1 89 ? -10.028 15.115 20.933 1.00 84.81 89 ARG A CA 1
ATOM 706 C C . ARG A 1 89 ? -9.465 13.716 21.163 1.00 84.81 89 ARG A C 1
ATOM 708 O O . ARG A 1 89 ? -10.232 12.817 21.485 1.00 84.81 89 ARG A O 1
ATOM 715 N N . ILE A 1 90 ? -8.148 13.545 21.061 1.00 84.62 90 ILE A N 1
ATOM 716 C CA . ILE A 1 90 ? -7.484 12.255 21.294 1.00 84.62 90 ILE A CA 1
ATOM 717 C C . ILE A 1 90 ? -7.740 11.754 22.715 1.00 84.62 90 ILE A C 1
ATOM 719 O O . ILE A 1 90 ? -8.187 10.626 22.869 1.00 84.62 90 ILE A O 1
ATOM 723 N N . LEU A 1 91 ? -7.558 12.602 23.733 1.00 85.94 91 LEU A N 1
ATOM 724 C CA . LEU A 1 91 ? -7.821 12.233 25.131 1.00 85.94 91 LEU A CA 1
ATOM 725 C C . LEU A 1 91 ? -9.270 11.776 25.356 1.00 85.94 91 LEU A C 1
ATOM 727 O O . LEU A 1 91 ? -9.529 10.852 26.120 1.00 85.94 91 LEU A O 1
ATOM 731 N N . LYS A 1 92 ? -10.232 12.403 24.669 1.00 84.50 92 LYS A N 1
ATOM 732 C CA . LYS A 1 92 ? -11.634 11.981 24.734 1.00 84.50 92 LYS A CA 1
ATOM 733 C C . LYS A 1 92 ? -11.837 10.581 24.145 1.00 84.50 92 LYS A C 1
ATOM 735 O O . LYS A 1 92 ? -12.601 9.806 24.715 1.00 84.50 92 LYS A O 1
ATOM 740 N N . TYR A 1 93 ? -11.188 10.271 23.022 1.00 79.19 93 TYR A N 1
ATOM 741 C CA . TYR A 1 93 ? -11.261 8.939 22.417 1.00 79.19 93 TYR A CA 1
ATOM 742 C C . TYR A 1 93 ? -10.560 7.887 23.272 1.00 79.19 93 TYR A C 1
ATOM 744 O O . TYR A 1 93 ? -11.118 6.813 23.448 1.00 79.19 93 TYR A O 1
ATOM 752 N N . ASP A 1 94 ? -9.409 8.219 23.854 1.00 83.19 94 ASP A N 1
ATOM 753 C CA . ASP A 1 94 ? -8.622 7.322 24.706 1.00 83.19 94 ASP A CA 1
ATOM 754 C C . ASP A 1 94 ? -9.430 6.824 25.916 1.00 83.19 94 ASP A C 1
ATOM 756 O O . ASP A 1 94 ? -9.490 5.629 26.192 1.00 83.19 94 ASP A O 1
ATOM 760 N N . ASN A 1 95 ? -10.197 7.715 26.556 1.00 84.62 95 ASN A N 1
ATOM 761 C CA . ASN A 1 95 ? -11.064 7.355 27.685 1.00 84.62 95 ASN A CA 1
ATOM 762 C C . ASN A 1 95 ? -12.167 6.338 27.331 1.00 84.62 95 ASN A C 1
ATOM 764 O O . ASN A 1 95 ? -12.609 5.570 28.187 1.00 84.62 95 ASN A O 1
ATOM 768 N N . ILE A 1 96 ? -12.649 6.366 26.087 1.00 85.38 96 ILE A N 1
ATOM 769 C CA . ILE A 1 96 ? -13.761 5.532 25.604 1.00 85.38 96 ILE A CA 1
ATOM 770 C C . ILE A 1 96 ? -13.230 4.282 24.887 1.00 85.38 96 ILE A C 1
ATOM 772 O O . ILE A 1 96 ? -13.963 3.310 24.701 1.00 85.38 96 ILE A O 1
ATOM 776 N N . TYR A 1 97 ? -11.962 4.296 24.481 1.00 86.12 97 TYR A N 1
ATOM 777 C CA . TYR A 1 97 ? -11.359 3.256 23.673 1.00 86.12 97 TYR A CA 1
ATOM 778 C C . TYR A 1 97 ? -11.298 1.926 24.422 1.00 86.12 97 TYR A C 1
ATOM 780 O O . TYR A 1 97 ? -10.836 1.807 25.562 1.00 86.12 97 TYR A O 1
ATOM 788 N N . ARG A 1 98 ? -11.822 0.906 23.753 1.00 90.25 98 ARG A N 1
ATOM 789 C CA . ARG A 1 98 ? -11.747 -0.494 24.129 1.00 90.25 98 ARG A CA 1
ATOM 790 C C . ARG A 1 98 ? -11.142 -1.228 22.935 1.00 90.25 98 ARG A C 1
ATOM 792 O O . ARG A 1 98 ? -11.858 -1.392 21.937 1.00 90.25 98 ARG A O 1
ATOM 799 N N . PRO A 1 99 ? -9.859 -1.628 23.024 1.00 89.38 99 PRO A N 1
ATOM 800 C CA . PRO A 1 99 ? -9.206 -2.408 21.982 1.00 89.38 99 PRO A CA 1
ATOM 801 C C . PRO A 1 99 ? -10.038 -3.631 21.603 1.00 89.38 99 PRO A C 1
ATOM 803 O O . PRO A 1 99 ? -10.853 -4.111 22.401 1.00 89.38 99 PRO A O 1
ATOM 806 N N . LEU A 1 100 ? -9.855 -4.127 20.385 1.00 90.62 100 LEU A N 1
ATOM 807 C CA . LEU A 1 100 ? -10.331 -5.467 20.049 1.00 90.62 100 LEU A CA 1
ATOM 808 C C . LEU A 1 100 ? -9.640 -6.480 20.960 1.00 90.62 100 LEU A C 1
ATOM 810 O O . LEU A 1 100 ? -8.452 -6.352 21.233 1.00 90.62 100 LEU A O 1
ATOM 814 N N . GLU A 1 101 ? -10.346 -7.510 21.397 1.00 89.06 101 GLU A N 1
ATOM 815 C CA . GLU A 1 101 ? -9.792 -8.588 22.221 1.00 89.06 101 GLU A CA 1
ATOM 816 C C . GLU A 1 101 ? -10.148 -9.958 21.626 1.00 89.06 101 GLU A C 1
ATOM 818 O O . GLU A 1 101 ? -11.098 -10.090 20.852 1.00 89.06 101 GLU A O 1
ATOM 823 N N . ASP A 1 102 ? -9.356 -10.983 21.947 1.00 84.69 102 ASP A N 1
ATOM 824 C CA . ASP A 1 102 ? -9.490 -12.323 21.346 1.00 84.69 102 ASP A CA 1
ATOM 825 C C . ASP A 1 102 ? -10.755 -13.071 21.837 1.00 84.69 102 ASP A C 1
ATOM 827 O O . ASP A 1 102 ? -11.222 -14.027 21.201 1.00 84.69 102 ASP A O 1
ATOM 831 N N . ASP A 1 103 ? -11.328 -12.608 22.955 1.00 84.38 103 ASP A N 1
ATOM 832 C CA . ASP A 1 103 ? -12.588 -13.081 23.532 1.00 84.38 103 ASP A CA 1
ATOM 833 C C . ASP A 1 103 ? -13.811 -12.684 22.688 1.00 84.38 103 ASP A C 1
ATOM 835 O O . ASP A 1 103 ? -14.832 -13.379 22.701 1.00 84.38 103 ASP A O 1
ATOM 839 N N . GLU A 1 104 ? -13.711 -11.608 21.903 1.00 83.88 104 GLU A N 1
ATOM 840 C CA . GLU A 1 104 ? -14.783 -11.159 21.025 1.00 83.88 104 GLU A CA 1
ATOM 841 C C . GLU A 1 104 ? -14.932 -12.111 19.819 1.00 83.88 104 GLU A C 1
ATOM 843 O O . GLU A 1 104 ? -13.945 -12.497 19.181 1.00 83.88 104 GLU A O 1
ATOM 848 N N . PRO A 1 105 ? -16.167 -12.488 19.428 1.00 85.38 105 PRO A N 1
ATOM 849 C CA . PRO A 1 105 ? -16.409 -13.358 18.282 1.00 85.38 105 PRO A CA 1
ATOM 850 C C . PRO A 1 105 ? -16.289 -12.618 16.940 1.00 85.38 105 PRO A C 1
ATOM 852 O O . PRO A 1 105 ? -17.161 -12.719 16.079 1.00 85.38 105 PRO A O 1
ATOM 855 N N . LEU A 1 106 ? -15.208 -11.856 16.762 1.00 88.69 106 LEU A N 1
ATOM 856 C CA . LEU A 1 106 ? -14.986 -10.952 15.637 1.00 88.69 106 LEU A CA 1
ATOM 857 C C . LEU A 1 106 ? -13.802 -11.410 14.787 1.00 88.69 106 LEU A C 1
ATOM 859 O O . LEU A 1 106 ? -12.764 -11.812 15.310 1.00 88.69 106 LEU A O 1
ATOM 863 N N . CYS A 1 107 ? -13.939 -11.292 13.467 1.00 89.50 107 CYS A N 1
ATOM 864 C CA . CYS A 1 107 ? -12.802 -11.376 12.558 1.00 89.50 107 CYS A CA 1
ATOM 865 C C . CYS A 1 107 ? -12.095 -10.021 12.529 1.00 89.50 107 CYS A C 1
ATOM 867 O O . CYS A 1 107 ? -12.720 -9.005 12.207 1.00 89.50 107 CYS A O 1
ATOM 869 N N . PHE A 1 108 ? -10.802 -9.991 12.848 1.00 90.19 108 PHE A N 1
ATOM 870 C CA . PHE A 1 108 ? -10.057 -8.738 12.847 1.00 90.19 108 PHE A CA 1
ATOM 871 C C . PHE A 1 108 ? -8.574 -8.875 12.519 1.00 90.19 108 PHE A C 1
ATOM 873 O O . PHE A 1 108 ? -7.962 -9.934 12.674 1.00 90.19 108 PHE A O 1
ATOM 880 N N . VAL A 1 109 ? -8.003 -7.743 12.113 1.00 90.19 109 VAL A N 1
ATOM 881 C CA . VAL A 1 109 ? -6.570 -7.517 11.972 1.00 90.19 109 VAL A CA 1
ATOM 882 C C . VAL A 1 109 ? -6.174 -6.331 12.840 1.00 90.19 109 VAL A C 1
ATOM 884 O O . VAL A 1 109 ? -6.715 -5.241 12.670 1.00 90.19 109 VAL A O 1
ATOM 887 N N . LYS A 1 110 ? -5.214 -6.527 13.746 1.00 90.69 110 LYS A N 1
ATOM 888 C CA . LYS A 1 110 ? -4.583 -5.434 14.495 1.00 90.69 110 LYS A CA 1
ATOM 889 C C . LYS A 1 110 ? -3.229 -5.135 13.894 1.00 90.69 110 LYS A C 1
ATOM 891 O O . LYS A 1 110 ? -2.410 -6.038 13.746 1.00 90.69 110 LYS A O 1
ATOM 896 N N . ILE A 1 111 ? -2.980 -3.872 13.608 1.00 90.12 111 ILE A N 1
ATOM 897 C CA . ILE A 1 111 ? -1.725 -3.359 13.086 1.00 90.12 111 ILE A CA 1
ATOM 898 C C . ILE A 1 111 ? -1.138 -2.456 14.164 1.00 90.12 111 ILE A C 1
ATOM 900 O O . ILE A 1 111 ? -1.736 -1.441 14.497 1.00 90.12 111 ILE A O 1
ATOM 904 N N . VAL A 1 112 ? 0.006 -2.827 14.735 1.00 88.19 112 VAL A N 1
ATOM 905 C CA . VAL A 1 112 ? 0.629 -2.097 15.847 1.00 88.19 112 VAL A CA 1
ATOM 906 C C . VAL A 1 112 ? 1.912 -1.424 15.381 1.00 88.19 112 VAL A C 1
ATOM 908 O O . VAL A 1 112 ? 2.801 -2.077 14.822 1.00 88.19 112 VAL A O 1
ATOM 911 N N . ASN A 1 113 ? 2.016 -0.121 15.647 1.00 83.06 113 ASN A N 1
ATOM 912 C CA . ASN A 1 113 ? 3.140 0.739 15.288 1.00 83.06 113 ASN A CA 1
ATOM 913 C C . ASN A 1 113 ? 3.568 0.507 13.841 1.00 83.06 113 ASN A C 1
ATOM 915 O O . ASN A 1 113 ? 4.675 0.031 13.560 1.00 83.06 113 ASN A O 1
ATOM 919 N N . LEU A 1 114 ? 2.643 0.824 12.931 1.00 77.44 114 LEU A N 1
ATOM 920 C CA . LEU A 1 114 ? 2.744 0.645 11.481 1.00 77.44 114 LEU A CA 1
ATOM 921 C C . LEU A 1 114 ? 2.745 -0.816 11.037 1.00 77.44 114 LEU A C 1
ATOM 923 O O . LEU A 1 114 ? 1.828 -1.235 10.361 1.00 77.44 114 LEU A O 1
ATOM 927 N N . GLN A 1 115 ? 3.774 -1.580 11.368 1.00 76.06 115 GLN A N 1
ATOM 928 C CA . GLN A 1 115 ? 3.885 -3.000 11.010 1.00 76.06 115 GLN A CA 1
ATOM 929 C C . GLN A 1 115 ? 4.833 -3.745 11.953 1.00 76.06 115 GLN A C 1
ATOM 931 O O . GLN A 1 115 ? 5.286 -4.844 11.649 1.00 76.06 115 GLN A O 1
ATOM 936 N N . SER A 1 116 ? 5.157 -3.139 13.101 1.00 82.31 116 SER A N 1
ATOM 937 C CA . SER A 1 116 ? 6.045 -3.751 14.095 1.00 82.31 116 SER A CA 1
ATOM 938 C C . SER A 1 116 ? 5.450 -5.050 14.637 1.00 82.31 116 SER A C 1
ATOM 940 O O . SER A 1 116 ? 6.175 -5.991 14.948 1.00 82.31 116 SER A O 1
ATOM 942 N N . LYS A 1 117 ? 4.118 -5.109 14.727 1.00 86.56 117 LYS A N 1
ATOM 943 C CA . LYS A 1 117 ? 3.367 -6.314 15.071 1.00 86.56 117 LYS A CA 1
ATOM 944 C C . LYS A 1 117 ? 2.029 -6.301 14.340 1.00 86.56 117 LYS A C 1
ATOM 946 O O . LYS A 1 117 ? 1.340 -5.284 14.336 1.00 86.56 117 LYS A O 1
ATOM 951 N N . VAL A 1 118 ? 1.658 -7.439 13.760 1.00 87.81 118 VAL A N 1
ATOM 952 C CA . VAL A 1 118 ? 0.339 -7.650 13.154 1.00 87.81 118 VAL A CA 1
ATOM 953 C C . VAL A 1 118 ? -0.309 -8.870 13.803 1.00 87.81 118 VAL A C 1
ATOM 955 O O . VAL A 1 118 ? 0.342 -9.902 13.955 1.00 87.81 118 VAL A O 1
ATOM 958 N N . VAL A 1 119 ? -1.565 -8.744 14.232 1.00 88.81 119 VAL A N 1
ATOM 959 C CA . VAL A 1 119 ? -2.339 -9.824 14.865 1.00 88.81 119 VAL A CA 1
ATOM 960 C C . VAL A 1 119 ? -3.547 -10.134 13.999 1.00 88.81 119 VAL A C 1
ATOM 962 O O . VAL A 1 119 ? -4.302 -9.227 13.659 1.00 88.81 119 VAL A O 1
ATOM 965 N N . PHE A 1 120 ? -3.740 -11.409 13.676 1.00 88.25 120 PHE A N 1
ATOM 966 C CA . PHE A 1 120 ? -4.881 -11.901 12.912 1.00 88.25 120 PHE A CA 1
ATOM 967 C C . PHE A 1 120 ? -5.756 -12.765 13.810 1.00 88.25 120 PHE A C 1
ATOM 969 O O . PHE A 1 120 ? -5.253 -13.694 14.438 1.00 88.25 120 PHE A O 1
ATOM 976 N N . ASN A 1 121 ? -7.057 -12.491 13.837 1.00 88.25 121 ASN A N 1
ATOM 977 C CA . ASN A 1 121 ? -8.024 -13.289 14.581 1.00 88.25 121 ASN A CA 1
ATOM 978 C C . ASN A 1 121 ? -9.172 -13.716 13.664 1.00 88.25 121 ASN A C 1
ATOM 980 O O . ASN A 1 121 ? -9.809 -12.872 13.035 1.00 88.25 121 ASN A O 1
ATOM 984 N N . ARG A 1 122 ? -9.436 -15.030 13.605 1.00 85.69 122 ARG A N 1
ATOM 985 C CA . ARG A 1 122 ? -10.588 -15.648 12.906 1.00 85.69 122 ARG A CA 1
ATOM 986 C C . ARG A 1 122 ? -10.748 -15.234 11.429 1.00 85.69 122 ARG A C 1
ATOM 988 O O . ARG A 1 122 ? -11.857 -15.152 10.909 1.00 85.69 122 ARG A O 1
ATOM 995 N N . VAL A 1 123 ? -9.621 -15.009 10.756 1.00 78.19 123 VAL A N 1
ATOM 996 C CA . VAL A 1 123 ? -9.494 -14.642 9.337 1.00 78.19 123 VAL A CA 1
ATOM 997 C C . VAL A 1 123 ? -9.838 -15.857 8.458 1.00 78.19 123 VAL A C 1
ATOM 999 O O . VAL A 1 123 ? -9.077 -16.818 8.389 1.00 78.19 123 VAL A O 1
ATOM 1002 N N . GLY A 1 124 ? -11.027 -15.840 7.845 1.00 68.69 1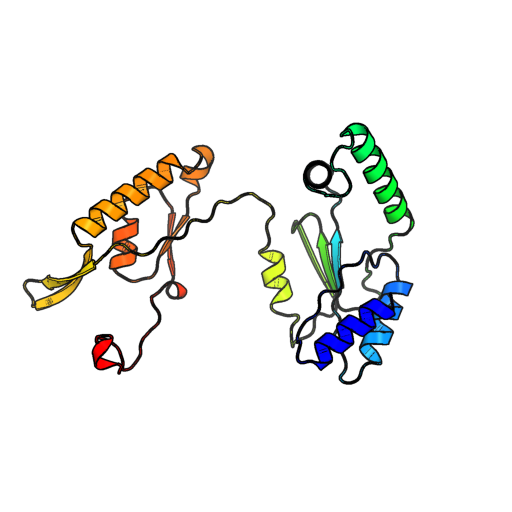24 GLY A N 1
ATOM 1003 C CA . GLY A 1 124 ? -11.559 -16.919 6.994 1.00 68.69 124 GLY A CA 1
ATOM 1004 C C . GLY A 1 124 ? -10.963 -17.005 5.568 1.00 68.69 124 GLY A C 1
ATOM 1005 O O . GLY A 1 124 ? -10.079 -16.231 5.211 1.00 68.69 124 GLY A O 1
ATOM 1006 N N . PRO A 1 125 ? -11.440 -17.937 4.719 1.00 59.12 125 PRO A N 1
ATOM 1007 C CA . PRO A 1 125 ? -10.762 -18.303 3.466 1.00 59.12 125 PRO A CA 1
ATOM 1008 C C . PRO A 1 125 ? -11.071 -17.461 2.205 1.00 59.12 125 PRO A C 1
ATOM 1010 O O . PRO A 1 125 ? -10.297 -17.542 1.260 1.00 59.12 125 PRO A O 1
ATOM 1013 N N . SER A 1 126 ? -12.156 -16.678 2.130 1.00 58.97 126 SER A N 1
ATOM 1014 C CA . SER A 1 126 ? -12.683 -16.156 0.842 1.00 58.97 126 SER A CA 1
ATOM 1015 C C . SER A 1 126 ? -12.090 -14.825 0.339 1.00 58.97 126 SER A C 1
ATOM 1017 O O . SER A 1 126 ? -11.757 -14.691 -0.829 1.00 58.97 126 SER A O 1
ATOM 1019 N N . ILE A 1 127 ? -11.942 -13.834 1.209 1.00 59.56 127 ILE A N 1
ATOM 1020 C CA . ILE A 1 127 ? -11.322 -12.510 0.976 1.00 59.56 127 ILE A CA 1
ATOM 1021 C C . ILE A 1 127 ? -10.252 -12.147 2.040 1.00 59.56 127 ILE A C 1
ATOM 1023 O O . ILE A 1 127 ? -9.326 -11.392 1.728 1.00 59.56 127 ILE A O 1
ATOM 1027 N N . PRO A 1 128 ? -10.252 -12.725 3.263 1.00 61.59 128 PRO A N 1
ATOM 1028 C CA . PRO A 1 128 ? -9.251 -12.395 4.272 1.00 61.59 128 PRO A CA 1
ATOM 1029 C C . PRO A 1 128 ? -7.806 -12.859 3.998 1.00 61.59 128 PRO A C 1
ATOM 1031 O O . PRO A 1 128 ? -6.947 -12.498 4.787 1.00 61.59 128 PRO A O 1
ATOM 1034 N N . GLN A 1 129 ? -7.479 -13.631 2.949 1.00 65.31 129 GLN A N 1
ATOM 1035 C CA . GLN A 1 129 ? -6.106 -14.158 2.776 1.00 65.31 129 GLN A CA 1
ATOM 1036 C C . GLN A 1 129 ? -5.105 -13.163 2.167 1.00 65.31 129 GLN A C 1
ATOM 1038 O O . GLN A 1 129 ? -3.943 -13.138 2.572 1.00 65.31 129 GLN A O 1
ATOM 1043 N N . MET A 1 130 ? -5.532 -12.322 1.218 1.00 74.81 130 MET A N 1
ATOM 1044 C CA . MET A 1 130 ? -4.651 -11.294 0.635 1.00 74.81 130 MET A CA 1
ATOM 1045 C C . MET A 1 130 ? -4.471 -10.091 1.563 1.00 74.81 130 MET A C 1
ATOM 1047 O O . MET A 1 130 ? -3.500 -9.350 1.447 1.00 74.81 130 MET A O 1
ATOM 1051 N N . LEU A 1 131 ? -5.407 -9.890 2.492 1.00 79.38 131 LEU A N 1
ATOM 1052 C CA . LEU A 1 131 ? -5.389 -8.753 3.399 1.00 79.38 131 LEU A CA 1
ATOM 1053 C C . LEU A 1 131 ? -4.141 -8.759 4.315 1.00 79.38 131 LEU A C 1
ATOM 1055 O O . LEU A 1 131 ? -3.460 -7.738 4.354 1.00 79.38 131 LEU A O 1
ATOM 1059 N N . PRO A 1 132 ? -3.758 -9.874 4.973 1.00 75.94 132 PRO A N 1
ATOM 1060 C CA . PRO A 1 132 ? -2.495 -10.005 5.690 1.00 75.94 132 PRO A CA 1
ATOM 1061 C C . PRO A 1 132 ? -1.270 -9.584 4.884 1.00 75.94 132 PRO A C 1
ATOM 1063 O O . PRO A 1 132 ? -0.519 -8.715 5.321 1.00 75.94 132 PRO A O 1
ATOM 1066 N N . SER A 1 133 ? -1.074 -10.172 3.700 1.00 79.12 133 SER A N 1
ATOM 1067 C CA . SER A 1 133 ? 0.118 -9.926 2.886 1.00 79.12 133 SER A CA 1
ATOM 1068 C C . SER A 1 133 ? 0.159 -8.493 2.362 1.00 79.12 133 SER A C 1
ATOM 1070 O O . SER A 1 133 ? 1.223 -7.869 2.362 1.00 79.12 133 SER A O 1
ATOM 1072 N N . PHE A 1 134 ? -0.997 -7.938 1.989 1.00 84.62 134 PHE A N 1
ATOM 1073 C CA . PHE A 1 134 ? -1.122 -6.544 1.586 1.00 84.62 134 PHE A CA 1
ATOM 1074 C C . PHE A 1 134 ? -0.783 -5.593 2.737 1.00 84.62 134 PHE A C 1
ATOM 1076 O O . PHE A 1 134 ? 0.081 -4.733 2.576 1.00 84.62 134 PHE A O 1
ATOM 1083 N N . LEU A 1 135 ? -1.397 -5.774 3.911 1.00 83.50 135 LEU A N 1
ATOM 1084 C CA . LEU A 1 135 ? -1.180 -4.914 5.079 1.00 83.50 135 LEU A CA 1
ATOM 1085 C C . LEU A 1 135 ? 0.269 -4.970 5.577 1.00 83.50 135 LEU A C 1
ATOM 1087 O O . LEU A 1 135 ? 0.833 -3.931 5.906 1.00 83.50 135 LEU A O 1
ATOM 1091 N N . MET A 1 136 ? 0.896 -6.150 5.561 1.00 82.19 136 MET A N 1
ATOM 1092 C CA . MET A 1 136 ? 2.316 -6.323 5.900 1.00 82.19 136 MET A CA 1
ATOM 1093 C C . MET A 1 136 ? 3.278 -5.686 4.886 1.00 82.19 136 MET A C 1
ATOM 1095 O O . MET A 1 136 ? 4.461 -5.534 5.178 1.00 82.19 136 MET A O 1
ATOM 1099 N N . SER A 1 137 ? 2.795 -5.338 3.691 1.00 84.12 137 SER A N 1
ATOM 1100 C CA . SER A 1 137 ? 3.594 -4.692 2.645 1.00 84.12 137 SER A CA 1
ATOM 1101 C C . SER A 1 137 ? 3.477 -3.161 2.667 1.00 84.12 137 SER A C 1
ATOM 1103 O O . SER A 1 137 ? 4.209 -2.477 1.946 1.00 84.12 137 SER A O 1
ATOM 1105 N N . LEU A 1 138 ? 2.567 -2.597 3.472 1.00 82.94 138 LEU A N 1
ATOM 1106 C CA . LEU A 1 138 ? 2.339 -1.155 3.541 1.00 82.94 138 LEU A CA 1
ATOM 1107 C C . LEU A 1 138 ? 3.438 -0.445 4.333 1.00 82.94 138 LEU A C 1
ATOM 1109 O O . LEU A 1 138 ? 3.783 -0.815 5.448 1.00 82.94 138 LEU A O 1
ATOM 1113 N N . HIS A 1 139 ? 3.943 0.665 3.797 1.00 79.25 139 HIS A N 1
ATOM 1114 C CA . HIS A 1 139 ? 4.909 1.506 4.496 1.00 79.25 139 HIS A CA 1
ATOM 1115 C C . HIS A 1 139 ? 4.576 2.992 4.344 1.00 79.25 139 HIS A C 1
ATOM 1117 O O . HIS A 1 139 ? 4.146 3.452 3.289 1.00 79.25 139 HIS A O 1
ATOM 1123 N N . ASN A 1 140 ? 4.855 3.784 5.379 1.00 73.75 140 ASN A N 1
ATOM 1124 C CA . ASN A 1 140 ? 4.639 5.238 5.370 1.00 73.75 140 ASN A CA 1
ATOM 1125 C C . ASN A 1 140 ? 5.898 6.049 4.997 1.00 73.75 140 ASN A C 1
ATOM 1127 O O . ASN A 1 140 ? 5.841 7.276 4.882 1.00 73.75 140 ASN A O 1
ATOM 1131 N N . ALA A 1 141 ? 7.041 5.379 4.814 1.00 77.50 141 ALA A N 1
ATOM 1132 C CA . ALA A 1 141 ? 8.289 6.018 4.423 1.00 77.50 141 ALA A CA 1
ATOM 1133 C C . ALA A 1 141 ? 8.191 6.581 2.997 1.00 77.50 141 ALA A C 1
ATOM 1135 O O . ALA A 1 141 ? 7.712 5.904 2.085 1.00 77.50 141 ALA A O 1
ATOM 1136 N N . ARG A 1 142 ? 8.703 7.800 2.785 1.00 76.25 142 ARG A N 1
ATOM 1137 C CA . ARG A 1 142 ? 8.818 8.385 1.442 1.00 76.25 142 ARG A CA 1
ATOM 1138 C C . ARG A 1 142 ? 9.860 7.611 0.637 1.00 76.25 142 ARG A C 1
ATOM 1140 O O . ARG A 1 142 ? 11.054 7.724 0.899 1.00 76.25 142 ARG A O 1
ATOM 1147 N N . ARG A 1 143 ? 9.400 6.841 -0.346 1.00 84.44 143 ARG A N 1
ATOM 1148 C CA . ARG A 1 143 ? 10.239 6.099 -1.292 1.00 84.44 143 ARG A CA 1
ATOM 1149 C C . ARG A 1 143 ? 9.788 6.473 -2.702 1.00 84.44 143 ARG A C 1
ATOM 1151 O O . ARG A 1 143 ? 8.688 6.079 -3.083 1.00 84.44 143 ARG A O 1
ATOM 1158 N N . PRO A 1 144 ? 10.548 7.291 -3.447 1.00 87.12 144 PRO A N 1
ATOM 1159 C CA . PRO A 1 144 ? 10.153 7.646 -4.801 1.00 87.12 144 PRO A CA 1
ATOM 1160 C C . PRO A 1 144 ? 10.213 6.400 -5.691 1.00 87.12 144 PRO A C 1
ATOM 1162 O O . PRO A 1 144 ? 11.226 5.703 -5.719 1.00 87.12 144 PRO A O 1
ATOM 1165 N N . ILE A 1 145 ? 9.121 6.125 -6.402 1.00 91.38 145 ILE A N 1
ATOM 1166 C CA . ILE A 1 145 ? 9.027 5.047 -7.388 1.00 91.38 145 ILE A CA 1
ATOM 1167 C C . ILE A 1 145 ? 8.964 5.707 -8.764 1.00 91.38 145 ILE A C 1
ATOM 1169 O O . ILE A 1 145 ? 8.113 6.565 -9.001 1.00 91.38 145 ILE A O 1
ATOM 1173 N N . TYR A 1 146 ? 9.874 5.325 -9.657 1.00 91.94 146 TYR A N 1
ATOM 1174 C CA . TYR A 1 146 ? 9.933 5.838 -11.023 1.00 91.94 146 TYR A CA 1
ATOM 1175 C C . TYR A 1 146 ? 9.520 4.740 -11.996 1.00 91.94 146 TYR A C 1
ATOM 1177 O O . TYR A 1 146 ? 10.002 3.613 -11.906 1.00 91.94 146 TYR A O 1
ATOM 1185 N N . PHE A 1 147 ? 8.661 5.091 -12.947 1.00 94.06 147 PHE A N 1
ATOM 1186 C CA . PHE A 1 147 ? 8.268 4.209 -14.036 1.00 94.06 147 PHE A CA 1
ATOM 1187 C C . PHE A 1 147 ? 8.796 4.759 -15.347 1.00 94.06 147 PHE A C 1
ATOM 1189 O O . PHE A 1 147 ? 8.737 5.962 -15.601 1.00 94.06 147 PHE A O 1
ATOM 1196 N N . THR A 1 148 ? 9.305 3.864 -16.182 1.00 93.88 148 THR A N 1
ATOM 1197 C CA . THR A 1 148 ? 9.805 4.218 -17.500 1.00 93.88 148 THR A CA 1
ATOM 1198 C C . THR A 1 148 ? 9.637 3.043 -18.448 1.00 93.88 148 THR A C 1
ATOM 1200 O O . THR A 1 148 ? 9.662 1.886 -18.026 1.00 93.88 148 THR A O 1
ATOM 1203 N N . ARG A 1 149 ? 9.434 3.329 -19.733 1.00 92.62 149 ARG A N 1
ATOM 1204 C CA . ARG A 1 149 ? 9.379 2.281 -20.756 1.00 92.62 149 ARG A CA 1
ATOM 1205 C C . ARG A 1 149 ? 10.804 1.856 -21.134 1.00 92.62 149 ARG A C 1
ATOM 1207 O O . ARG A 1 149 ? 11.731 2.651 -20.986 1.00 92.62 149 ARG A O 1
ATOM 1214 N N . PRO A 1 150 ? 10.993 0.628 -21.642 1.00 92.69 150 PRO A N 1
ATOM 1215 C CA . PRO A 1 150 ? 12.249 0.246 -22.277 1.00 92.69 150 PRO A CA 1
ATOM 1216 C C . PRO A 1 150 ? 12.554 1.147 -23.485 1.00 92.69 150 PRO A C 1
ATOM 1218 O O . PRO A 1 150 ? 11.633 1.543 -24.200 1.00 92.69 150 PRO A O 1
ATOM 1221 N N . ALA A 1 151 ? 13.834 1.439 -23.707 1.00 94.56 151 ALA A N 1
ATOM 1222 C CA . ALA A 1 151 ? 14.343 2.248 -24.811 1.00 94.56 151 ALA A CA 1
ATOM 1223 C C . ALA A 1 151 ? 14.024 1.631 -26.172 1.00 94.56 151 ALA A C 1
ATOM 1225 O O . ALA A 1 151 ? 14.106 0.414 -26.299 1.00 94.56 151 ALA A O 1
ATOM 1226 N N . ASP A 1 152 ? 13.743 2.434 -27.199 1.00 92.94 152 ASP A N 1
ATOM 1227 C CA . ASP A 1 152 ? 13.430 1.933 -28.543 1.00 92.94 152 ASP A CA 1
ATOM 1228 C C . ASP A 1 152 ? 14.491 0.960 -29.071 1.00 92.94 152 ASP A C 1
ATOM 1230 O O . ASP A 1 152 ? 15.694 1.228 -29.014 1.00 92.94 152 ASP A O 1
ATOM 1234 N N . SER A 1 153 ? 14.035 -0.177 -29.596 1.00 91.56 153 SER A N 1
ATOM 1235 C CA . SER A 1 153 ? 14.887 -1.266 -30.074 1.00 91.56 153 SER A CA 1
ATOM 1236 C C . SER A 1 153 ? 14.448 -1.782 -31.427 1.00 91.56 153 SER A C 1
ATOM 1238 O O . SER A 1 153 ? 13.261 -1.774 -31.746 1.00 91.56 153 SER A O 1
ATOM 1240 N N . GLU A 1 154 ? 15.398 -2.358 -32.140 1.00 91.62 154 GLU A N 1
ATOM 1241 C CA . GLU A 1 154 ? 15.209 -3.033 -33.413 1.00 91.62 154 GLU A CA 1
ATOM 1242 C C . GLU A 1 154 ? 15.707 -4.481 -33.335 1.00 91.62 154 GLU A C 1
ATOM 1244 O O . GLU A 1 154 ? 16.426 -4.870 -32.409 1.00 91.62 154 GLU A O 1
ATOM 1249 N N . VAL A 1 155 ? 15.272 -5.310 -34.282 1.00 87.69 155 VAL A N 1
ATOM 1250 C CA . VAL A 1 155 ? 15.758 -6.687 -34.413 1.00 87.69 155 VAL A CA 1
ATOM 1251 C C . VAL A 1 155 ? 16.845 -6.697 -35.476 1.00 87.69 155 VAL A C 1
ATOM 1253 O O . VAL A 1 155 ? 16.566 -6.492 -36.653 1.00 87.69 155 VAL A O 1
ATOM 1256 N N . VAL A 1 156 ? 18.075 -6.957 -35.049 1.00 86.94 156 VAL A N 1
ATOM 1257 C CA . VAL A 1 156 ? 19.252 -7.100 -35.909 1.00 86.94 156 VAL A CA 1
ATOM 1258 C C . VAL A 1 156 ? 19.572 -8.587 -36.040 1.00 86.94 156 VAL A C 1
ATOM 1260 O O . VAL A 1 156 ? 19.306 -9.361 -35.122 1.00 86.94 156 VAL A O 1
ATOM 1263 N N . ARG A 1 157 ? 20.120 -9.018 -37.175 1.00 86.69 157 ARG A N 1
ATOM 1264 C CA . ARG A 1 157 ? 20.587 -10.398 -37.366 1.00 86.69 157 ARG A CA 1
ATOM 1265 C C . ARG A 1 157 ? 22.104 -10.437 -37.246 1.00 86.69 157 ARG A C 1
ATOM 1267 O O . ARG A 1 157 ? 22.767 -9.560 -37.792 1.00 86.69 157 ARG A O 1
ATOM 1274 N N . ASP A 1 158 ? 22.632 -11.407 -36.506 1.00 81.94 158 ASP A N 1
ATOM 1275 C CA . ASP A 1 158 ? 24.080 -11.632 -36.451 1.00 81.94 158 ASP A CA 1
ATOM 1276 C C . ASP A 1 158 ? 24.598 -12.342 -37.714 1.00 81.94 158 ASP A C 1
ATOM 1278 O O . ASP A 1 158 ? 23.825 -12.691 -38.607 1.00 81.94 158 ASP A O 1
ATOM 1282 N N . GLU A 1 159 ? 25.916 -12.539 -37.803 1.00 82.88 159 GLU A N 1
ATOM 1283 C CA . GLU A 1 159 ? 26.585 -13.197 -38.940 1.00 82.88 159 GLU A CA 1
ATOM 1284 C C . GLU A 1 159 ? 26.057 -14.621 -39.195 1.00 82.88 159 GLU A C 1
ATOM 1286 O O . GLU A 1 159 ? 26.053 -15.094 -40.329 1.00 82.88 159 GLU A O 1
ATOM 1291 N N . CYS A 1 160 ? 25.526 -15.273 -38.157 1.00 85.12 160 CYS A N 1
ATOM 1292 C CA . CYS A 1 160 ? 24.875 -16.581 -38.224 1.00 85.12 160 CYS A CA 1
ATOM 1293 C C . CYS A 1 160 ? 23.363 -16.486 -38.517 1.00 85.12 160 CYS A C 1
ATOM 1295 O O . CYS A 1 160 ? 22.634 -17.461 -38.334 1.00 85.12 160 CYS A O 1
ATOM 1297 N N . ASN A 1 161 ? 22.867 -15.320 -38.945 1.00 83.31 161 ASN A N 1
ATOM 1298 C CA . ASN A 1 161 ? 21.463 -15.021 -39.243 1.00 83.31 161 ASN A CA 1
ATOM 1299 C C . ASN A 1 161 ? 20.499 -15.147 -38.038 1.00 83.31 161 ASN A C 1
ATOM 1301 O O . ASN A 1 161 ? 19.272 -15.183 -38.214 1.00 83.31 161 ASN A O 1
ATOM 1305 N N . THR A 1 162 ? 21.021 -15.169 -36.806 1.00 83.19 162 THR A N 1
ATOM 1306 C CA . THR A 1 162 ? 20.225 -15.283 -35.576 1.00 83.19 162 THR A CA 1
ATOM 1307 C C . THR A 1 162 ? 19.658 -13.913 -35.191 1.00 83.19 162 THR A C 1
ATOM 1309 O O . THR A 1 162 ? 20.419 -12.949 -35.070 1.00 83.19 162 THR A O 1
ATOM 1312 N N . PRO A 1 163 ? 18.332 -13.774 -34.990 1.00 84.75 163 PRO A N 1
ATOM 1313 C CA . PRO A 1 163 ? 17.729 -12.498 -34.620 1.00 84.75 163 PRO A CA 1
ATOM 1314 C C . PRO A 1 163 ? 18.064 -12.125 -33.170 1.00 84.75 163 PRO A C 1
ATOM 1316 O O . PRO A 1 163 ? 17.839 -12.900 -32.241 1.00 84.75 163 PRO A O 1
ATOM 1319 N N . ARG A 1 164 ? 18.542 -10.898 -32.964 1.00 86.88 164 ARG A N 1
ATOM 1320 C CA . ARG A 1 164 ? 18.830 -10.292 -31.661 1.00 86.88 164 ARG A CA 1
ATOM 1321 C C . ARG A 1 164 ? 18.150 -8.935 -31.555 1.00 86.88 164 ARG A C 1
ATOM 1323 O O . ARG A 1 164 ? 18.199 -8.129 -32.477 1.00 86.88 164 ARG A O 1
ATOM 1330 N N . THR A 1 165 ? 17.533 -8.657 -30.413 1.00 89.12 165 THR A N 1
ATOM 1331 C CA . THR A 1 165 ? 16.975 -7.329 -30.135 1.00 89.12 165 THR A CA 1
ATOM 1332 C C . THR A 1 165 ? 18.062 -6.419 -29.576 1.00 89.12 165 THR A C 1
ATOM 1334 O O . THR A 1 165 ? 18.630 -6.717 -28.523 1.00 89.12 165 THR A O 1
ATOM 1337 N N . VAL A 1 166 ? 18.324 -5.303 -30.249 1.00 92.25 166 VAL A N 1
ATOM 1338 C CA . VAL A 1 166 ? 19.330 -4.306 -29.859 1.00 92.25 166 VAL A CA 1
ATOM 1339 C C . VAL A 1 166 ? 18.656 -2.945 -29.741 1.00 92.25 166 VAL A C 1
ATOM 1341 O O . VAL A 1 166 ? 17.762 -2.622 -30.524 1.00 92.25 166 VAL A O 1
ATOM 1344 N N . ILE A 1 167 ? 19.022 -2.157 -28.729 1.00 93.12 167 ILE A N 1
ATOM 1345 C CA . ILE A 1 167 ? 18.518 -0.783 -28.622 1.00 93.12 167 ILE A CA 1
ATOM 1346 C C . ILE A 1 167 ? 19.050 0.066 -29.784 1.00 93.12 167 ILE A C 1
ATOM 1348 O O . ILE A 1 167 ? 20.216 -0.025 -30.156 1.00 93.12 167 ILE A O 1
ATOM 1352 N N . THR A 1 168 ? 18.181 0.889 -30.361 1.00 94.88 168 THR A N 1
ATOM 1353 C CA . THR A 1 168 ? 18.544 1.837 -31.424 1.00 94.88 168 THR A CA 1
ATOM 1354 C C . THR A 1 168 ? 19.483 2.917 -30.878 1.00 94.88 168 THR A C 1
ATOM 1356 O O . THR A 1 168 ? 19.555 3.137 -29.668 1.00 94.88 168 THR A O 1
ATOM 1359 N N . ARG A 1 169 ? 20.157 3.675 -31.753 1.00 93.94 169 ARG A N 1
ATOM 1360 C CA . ARG A 1 169 ? 21.015 4.803 -31.331 1.00 93.94 169 ARG A CA 1
ATOM 1361 C C . ARG A 1 169 ? 20.255 5.845 -30.496 1.00 93.94 169 ARG A C 1
ATOM 1363 O O . ARG A 1 169 ? 20.780 6.361 -29.511 1.00 93.94 169 ARG A O 1
ATOM 1370 N N . THR A 1 170 ? 19.016 6.151 -30.875 1.00 94.75 170 THR A N 1
ATOM 1371 C CA . THR A 1 170 ? 18.125 7.042 -30.113 1.00 94.75 170 THR A CA 1
ATOM 1372 C C . THR A 1 170 ? 17.719 6.409 -28.781 1.00 94.75 170 THR A C 1
ATOM 1374 O O . THR A 1 170 ? 17.705 7.096 -27.761 1.00 94.75 170 THR A O 1
ATOM 1377 N N . GLY A 1 171 ? 17.472 5.096 -28.762 1.00 94.56 171 GLY A N 1
ATOM 1378 C CA . GLY A 1 171 ? 17.233 4.320 -27.547 1.00 94.56 171 GLY A CA 1
ATOM 1379 C C . GLY A 1 171 ? 18.418 4.337 -26.573 1.00 94.56 171 GLY A C 1
ATOM 1380 O O . GLY A 1 171 ? 18.232 4.504 -25.368 1.00 94.56 171 GLY A O 1
ATOM 1381 N N . GLU A 1 172 ? 19.648 4.248 -27.073 1.00 95.56 172 GLU A N 1
ATOM 1382 C CA . GLU A 1 172 ? 20.846 4.375 -26.241 1.00 95.56 172 GLU A CA 1
ATOM 1383 C C . GLU A 1 172 ? 20.963 5.777 -25.631 1.00 95.56 172 GLU A C 1
ATOM 1385 O O . GLU A 1 172 ? 21.202 5.910 -24.428 1.00 95.56 172 GLU A O 1
ATOM 1390 N N . GLN A 1 173 ? 20.722 6.828 -26.423 1.00 96.12 173 GLN A N 1
ATOM 1391 C CA . GLN A 1 173 ? 20.697 8.199 -25.910 1.00 96.12 173 GLN A CA 1
ATOM 1392 C C . GLN A 1 173 ? 19.634 8.369 -24.819 1.00 96.12 173 GLN A C 1
ATOM 1394 O O . GLN A 1 173 ? 19.894 8.989 -23.787 1.00 96.12 173 GLN A O 1
ATOM 1399 N N . TYR A 1 174 ? 18.451 7.790 -25.018 1.00 96.50 174 TYR A N 1
ATOM 1400 C CA . TYR A 1 174 ? 17.395 7.768 -24.015 1.00 96.50 174 TYR A CA 1
ATOM 1401 C C . TYR A 1 174 ? 17.843 7.071 -22.725 1.00 96.50 174 TYR A C 1
ATOM 1403 O O . TYR A 1 174 ? 17.659 7.621 -21.642 1.00 96.50 174 TYR A O 1
ATOM 1411 N N . ALA A 1 175 ? 18.479 5.903 -22.825 1.00 95.69 175 ALA A N 1
ATOM 1412 C CA . ALA A 1 175 ? 18.954 5.145 -21.672 1.00 95.69 175 ALA A CA 1
ATOM 1413 C C . ALA A 1 175 ? 20.049 5.899 -20.884 1.00 95.69 175 ALA A C 1
ATOM 1415 O O . ALA A 1 175 ? 20.036 5.911 -19.651 1.00 95.69 175 ALA A O 1
ATOM 1416 N N . ARG A 1 176 ? 20.946 6.615 -21.577 1.00 95.75 176 ARG A N 1
ATOM 1417 C CA . ARG A 1 176 ? 21.944 7.506 -20.953 1.00 95.75 176 ARG A CA 1
ATOM 1418 C C . ARG A 1 176 ? 21.300 8.713 -20.271 1.00 95.75 176 ARG A C 1
ATOM 1420 O O . ARG A 1 176 ? 21.637 9.035 -19.132 1.00 95.75 176 ARG A O 1
ATOM 1427 N N . ASN A 1 177 ? 20.340 9.355 -20.936 1.00 95.69 177 ASN A N 1
ATOM 1428 C CA . ASN A 1 177 ? 19.603 10.488 -20.374 1.00 95.69 177 ASN A CA 1
ATOM 1429 C C . ASN A 1 177 ? 18.780 10.070 -19.151 1.00 95.69 177 ASN A C 1
ATOM 1431 O O . ASN A 1 177 ? 18.709 10.818 -18.176 1.00 95.69 177 ASN A O 1
ATOM 1435 N N . LEU A 1 178 ? 18.188 8.873 -19.179 1.00 95.19 178 LEU A N 1
ATOM 1436 C CA . LEU A 1 178 ? 17.487 8.277 -18.048 1.00 95.19 178 LEU A CA 1
ATOM 1437 C C . LEU A 1 178 ? 18.433 8.115 -16.856 1.00 95.19 178 LEU A C 1
ATOM 1439 O O . LEU A 1 178 ? 18.092 8.560 -15.763 1.00 95.19 178 LEU A O 1
ATOM 1443 N N . ALA A 1 179 ? 19.623 7.546 -17.070 1.00 93.50 179 ALA A N 1
ATOM 1444 C CA . ALA A 1 179 ? 20.616 7.389 -16.011 1.00 93.50 179 ALA A CA 1
ATOM 1445 C C . ALA A 1 179 ? 20.985 8.740 -15.375 1.00 93.50 179 ALA A C 1
ATOM 1447 O O . ALA A 1 179 ? 20.848 8.910 -14.164 1.00 93.50 179 ALA A O 1
ATOM 1448 N N . SER A 1 180 ? 21.320 9.737 -16.201 1.00 93.00 180 SER A N 1
ATOM 1449 C CA . SER A 1 180 ? 21.640 11.092 -15.730 1.00 93.00 180 SER A CA 1
ATOM 1450 C C . SER A 1 180 ? 20.471 11.751 -14.985 1.00 93.00 180 SER A C 1
ATOM 1452 O O . SER A 1 180 ? 20.651 12.350 -13.925 1.00 93.00 180 SER A O 1
ATOM 1454 N N . THR A 1 181 ? 19.244 11.591 -15.486 1.00 93.50 181 THR A N 1
ATOM 1455 C CA . THR A 1 181 ? 18.038 12.143 -14.851 1.00 93.50 181 THR A CA 1
ATOM 1456 C C . THR A 1 181 ? 17.791 11.520 -13.479 1.00 93.50 181 THR A C 1
ATOM 1458 O O . THR A 1 181 ? 17.425 12.229 -12.541 1.00 93.50 181 THR A O 1
ATOM 1461 N N . ILE A 1 182 ? 17.979 10.205 -13.339 1.00 91.88 182 ILE A N 1
ATOM 1462 C CA . ILE A 1 182 ? 17.834 9.512 -12.056 1.00 91.88 182 ILE A CA 1
ATOM 1463 C C . ILE A 1 182 ? 18.896 9.995 -11.067 1.00 91.88 182 ILE A C 1
ATOM 1465 O O . ILE A 1 182 ? 18.553 10.304 -9.929 1.00 91.88 182 ILE A O 1
ATOM 1469 N N . GLU A 1 183 ? 20.151 10.145 -11.492 1.00 88.00 183 GLU A N 1
ATOM 1470 C CA . GLU A 1 183 ? 21.216 10.676 -10.635 1.00 88.00 183 GLU A CA 1
ATOM 1471 C C . GLU A 1 183 ? 20.927 12.107 -10.156 1.00 88.00 183 GLU A C 1
ATOM 1473 O O . GLU A 1 183 ? 21.147 12.419 -8.983 1.00 88.00 183 GLU A O 1
ATOM 1478 N N . GLN A 1 184 ? 20.378 12.961 -11.024 1.00 90.25 184 GLN A N 1
ATOM 1479 C CA . GLN A 1 184 ? 20.006 14.338 -10.682 1.00 90.25 184 GLN A CA 1
ATOM 1480 C C . G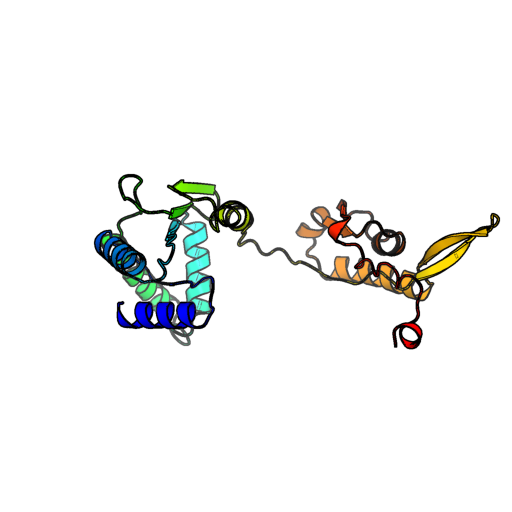LN A 1 184 ? 18.785 14.419 -9.756 1.00 90.25 184 GLN A C 1
ATOM 1482 O O . GLN A 1 184 ? 18.750 15.250 -8.851 1.00 90.25 184 GLN A O 1
ATOM 1487 N N . ARG A 1 185 ? 17.766 13.579 -9.977 1.00 89.50 185 ARG A N 1
ATOM 1488 C CA . ARG A 1 185 ? 16.506 13.624 -9.215 1.00 89.50 185 ARG A CA 1
ATOM 1489 C C . ARG A 1 185 ? 16.572 12.883 -7.887 1.00 89.50 185 ARG A C 1
ATOM 1491 O O . ARG A 1 185 ? 15.818 13.222 -6.975 1.00 89.50 185 ARG A O 1
ATOM 1498 N N . LEU A 1 186 ? 17.407 11.852 -7.786 1.00 88.81 186 LEU A N 1
ATOM 1499 C CA . LEU A 1 186 ? 17.486 11.021 -6.595 1.00 88.81 186 LEU A CA 1
ATOM 1500 C C . LEU A 1 186 ? 18.445 11.653 -5.570 1.00 88.81 186 LEU A C 1
ATOM 1502 O O . LEU A 1 186 ? 19.620 11.862 -5.889 1.00 88.81 186 LEU A O 1
ATOM 1506 N N . PRO A 1 187 ? 17.987 11.920 -4.331 1.00 86.94 187 PRO A N 1
ATOM 1507 C CA . PRO A 1 187 ? 18.846 12.417 -3.262 1.00 86.94 187 PRO A CA 1
ATOM 1508 C C . PRO A 1 187 ? 20.067 11.522 -3.042 1.00 86.94 187 PRO A C 1
ATOM 1510 O O . PRO A 1 187 ? 19.948 10.296 -3.075 1.00 86.94 187 PRO A O 1
ATOM 1513 N N . GLU A 1 188 ? 21.224 12.119 -2.745 1.00 85.69 188 GLU A N 1
ATOM 1514 C CA . GLU A 1 188 ? 22.503 11.392 -2.681 1.00 85.69 188 GLU A CA 1
ATOM 1515 C C . GLU A 1 188 ? 22.477 10.204 -1.713 1.00 85.69 188 GLU A C 1
ATOM 1517 O O . GLU A 1 188 ? 22.954 9.122 -2.042 1.00 85.69 188 GLU A O 1
ATOM 1522 N N . HIS A 1 189 ? 21.823 10.368 -0.560 1.00 86.94 189 HIS A N 1
ATOM 1523 C CA . HIS A 1 189 ? 21.678 9.324 0.458 1.00 86.94 189 HIS A CA 1
ATOM 1524 C C . HIS A 1 189 ? 20.797 8.133 0.026 1.00 86.94 189 HIS A C 1
ATOM 1526 O O . HIS A 1 189 ? 20.837 7.080 0.665 1.00 86.94 189 HIS A O 1
ATOM 1532 N N . LEU A 1 190 ? 19.989 8.279 -1.032 1.00 86.38 190 LEU A N 1
ATOM 1533 C CA . LEU A 1 190 ? 19.153 7.208 -1.588 1.00 86.38 190 LEU A CA 1
ATOM 1534 C C . LEU A 1 190 ? 19.801 6.505 -2.784 1.00 86.38 190 LEU A C 1
ATOM 1536 O O . LEU A 1 190 ? 19.417 5.374 -3.076 1.00 86.38 190 LEU A O 1
ATOM 1540 N N . ARG A 1 191 ? 20.793 7.118 -3.446 1.00 85.31 191 ARG A N 1
ATOM 1541 C CA . ARG A 1 191 ? 21.463 6.537 -4.626 1.00 85.31 191 ARG A CA 1
ATOM 1542 C C . ARG A 1 191 ? 22.040 5.134 -4.374 1.00 85.31 191 ARG A C 1
ATOM 1544 O O . ARG A 1 191 ? 21.776 4.263 -5.199 1.00 85.31 191 ARG A O 1
ATOM 1551 N N . PRO A 1 192 ? 22.710 4.841 -3.239 1.00 86.12 192 PRO A N 1
ATOM 1552 C CA . PRO A 1 192 ? 23.223 3.493 -2.962 1.00 86.12 192 PRO A CA 1
ATOM 1553 C C . PRO A 1 192 ? 22.128 2.442 -2.728 1.00 86.12 192 PRO A C 1
ATOM 1555 O O . PRO A 1 192 ? 22.402 1.249 -2.760 1.00 86.12 192 PRO A O 1
ATOM 1558 N N . LYS A 1 193 ? 20.891 2.875 -2.452 1.00 88.56 193 LYS A N 1
ATOM 1559 C CA . LYS A 1 193 ? 19.736 2.003 -2.189 1.00 88.56 193 LYS A CA 1
ATOM 1560 C C . LYS A 1 193 ? 18.836 1.843 -3.418 1.00 88.56 193 LYS A C 1
ATOM 1562 O O . LYS A 1 193 ? 17.764 1.244 -3.313 1.00 88.56 193 LYS A O 1
ATOM 1567 N N . LEU A 1 194 ? 19.230 2.401 -4.565 1.00 92.06 194 LEU A N 1
ATOM 1568 C CA . LEU A 1 194 ? 18.460 2.310 -5.797 1.00 92.06 194 LEU A CA 1
ATOM 1569 C C . LEU A 1 194 ? 18.382 0.850 -6.255 1.00 92.06 194 LEU A C 1
ATOM 1571 O O . LEU A 1 194 ? 19.399 0.195 -6.476 1.00 92.06 194 LEU A O 1
ATOM 1575 N N . THR A 1 195 ? 17.155 0.359 -6.412 1.00 94.75 195 THR A N 1
ATOM 1576 C CA . THR A 1 195 ? 16.866 -0.951 -7.001 1.00 94.75 195 THR A CA 1
ATOM 1577 C C . THR A 1 195 ? 16.096 -0.741 -8.295 1.00 94.75 195 THR A C 1
ATOM 1579 O O . THR A 1 195 ? 15.116 0.003 -8.321 1.00 94.75 195 THR A O 1
ATOM 1582 N N . ILE A 1 196 ? 16.550 -1.384 -9.363 1.00 95.38 196 ILE A N 1
ATOM 1583 C CA . ILE A 1 196 ? 15.977 -1.306 -10.700 1.00 95.38 196 ILE A CA 1
ATOM 1584 C C . ILE A 1 196 ? 15.331 -2.644 -11.010 1.00 95.38 196 ILE A C 1
ATOM 1586 O O . ILE A 1 196 ? 15.994 -3.679 -11.034 1.00 95.38 196 ILE A O 1
ATOM 1590 N N . TYR A 1 197 ? 14.033 -2.599 -11.279 1.00 96.44 197 TYR A N 1
ATOM 1591 C CA . TYR A 1 197 ? 13.275 -3.753 -11.725 1.00 96.44 197 TYR A CA 1
ATOM 1592 C C . TYR A 1 197 ? 13.104 -3.699 -13.241 1.00 96.44 197 TYR A C 1
ATOM 1594 O O . TYR A 1 197 ? 12.660 -2.689 -13.788 1.00 96.44 197 TYR A O 1
ATOM 1602 N N . THR A 1 198 ? 13.453 -4.784 -13.925 1.00 95.62 198 THR A N 1
ATOM 1603 C CA . THR A 1 198 ? 13.322 -4.906 -15.383 1.00 95.62 198 THR A CA 1
ATOM 1604 C C . THR A 1 198 ? 12.563 -6.172 -15.761 1.00 95.62 198 THR A C 1
ATOM 1606 O O . THR A 1 198 ? 12.560 -7.153 -15.021 1.00 95.62 198 THR A O 1
ATOM 1609 N N . GLY A 1 199 ? 11.918 -6.165 -16.930 1.00 93.25 199 GLY A N 1
ATOM 1610 C CA . GLY A 1 199 ? 11.517 -7.409 -17.594 1.00 93.25 199 GLY A CA 1
ATOM 1611 C C . GLY A 1 199 ? 12.740 -8.196 -18.081 1.00 93.25 199 GLY A C 1
ATOM 1612 O O . GLY A 1 199 ? 13.832 -7.647 -18.201 1.00 93.25 199 GLY A O 1
ATOM 1613 N N . THR A 1 200 ? 12.550 -9.458 -18.454 1.00 92.19 200 THR A N 1
ATOM 1614 C CA . THR A 1 200 ? 13.611 -10.343 -18.969 1.00 92.19 200 THR A CA 1
ATOM 1615 C C . THR A 1 200 ? 13.953 -10.096 -20.445 1.00 92.19 200 THR A C 1
ATOM 1617 O O . THR A 1 200 ? 14.765 -10.812 -21.026 1.00 92.19 200 THR A O 1
ATOM 1620 N N . SER A 1 201 ? 13.318 -9.114 -21.095 1.00 90.62 201 SER A N 1
ATOM 1621 C CA . SER A 1 201 ? 13.597 -8.783 -22.496 1.00 90.62 201 SER A CA 1
ATOM 1622 C C . SER A 1 201 ? 14.950 -8.081 -22.660 1.00 90.62 201 SER A C 1
ATOM 1624 O O . SER A 1 201 ? 15.303 -7.206 -21.865 1.00 90.62 201 SER A O 1
ATOM 1626 N N . SER A 1 202 ? 15.678 -8.393 -23.738 1.00 90.44 202 SER A N 1
ATOM 1627 C CA . SER A 1 202 ? 16.985 -7.781 -24.022 1.00 90.44 202 SER A CA 1
ATOM 1628 C C . SER A 1 202 ? 16.918 -6.252 -24.097 1.00 90.44 202 SER A C 1
ATOM 1630 O O . SER A 1 202 ? 17.850 -5.589 -23.656 1.00 90.44 202 SER A O 1
ATOM 1632 N N . GLN A 1 203 ? 15.809 -5.696 -24.598 1.00 92.06 203 GLN A N 1
ATOM 1633 C CA . GLN A 1 203 ? 15.542 -4.254 -24.648 1.00 92.06 203 GLN A CA 1
ATOM 1634 C C . GLN A 1 203 ? 15.523 -3.629 -23.241 1.00 92.06 203 GLN A C 1
ATOM 1636 O O . GLN A 1 203 ? 16.186 -2.619 -22.997 1.00 92.06 203 GLN A O 1
ATOM 1641 N N . SER A 1 204 ? 14.796 -4.240 -22.297 1.00 93.19 204 SER A N 1
ATOM 1642 C CA . SER A 1 204 ? 14.703 -3.761 -20.909 1.00 93.19 204 SER A CA 1
ATOM 1643 C C . SER A 1 204 ? 16.058 -3.800 -20.207 1.00 93.19 204 SER A C 1
ATOM 1645 O O . SER A 1 204 ? 16.447 -2.824 -19.569 1.00 93.19 204 SER A O 1
ATOM 1647 N N . ILE A 1 205 ? 16.799 -4.897 -20.380 1.00 93.38 205 ILE A N 1
ATOM 1648 C CA . ILE A 1 205 ? 18.119 -5.090 -19.768 1.00 93.38 205 ILE A CA 1
ATOM 1649 C C . ILE A 1 205 ? 19.127 -4.076 -20.330 1.00 93.38 205 ILE A C 1
ATOM 1651 O O . ILE A 1 205 ? 19.840 -3.423 -19.573 1.00 93.38 205 ILE A O 1
ATOM 1655 N N . GLN A 1 206 ? 19.146 -3.875 -21.653 1.00 94.06 206 GLN A N 1
ATOM 1656 C CA . GLN A 1 206 ? 20.022 -2.890 -22.300 1.00 94.06 206 GLN A CA 1
ATOM 1657 C C . GLN A 1 206 ? 19.707 -1.451 -21.872 1.00 94.06 206 GLN A C 1
ATOM 1659 O O . GLN A 1 206 ? 20.624 -0.657 -21.690 1.00 94.06 206 GLN A O 1
ATOM 1664 N N . THR A 1 207 ? 18.430 -1.123 -21.651 1.00 94.50 207 THR A N 1
ATOM 1665 C CA . THR A 1 207 ? 18.019 0.207 -21.168 1.00 94.50 207 THR A CA 1
ATOM 1666 C C . THR A 1 207 ? 18.573 0.498 -19.772 1.00 94.50 207 THR A C 1
ATOM 1668 O O . THR A 1 207 ? 19.000 1.613 -19.489 1.00 94.50 207 THR A O 1
ATOM 1671 N N . ALA A 1 208 ? 18.591 -0.507 -18.895 1.00 94.56 208 ALA A N 1
ATOM 1672 C CA . ALA A 1 208 ? 19.073 -0.360 -17.525 1.00 94.56 208 ALA A CA 1
ATOM 1673 C C . ALA A 1 208 ? 20.609 -0.369 -17.410 1.00 94.56 208 ALA A C 1
ATOM 1675 O O . ALA A 1 208 ? 21.141 -0.004 -16.363 1.00 94.56 208 ALA A O 1
ATOM 1676 N N . LYS A 1 209 ? 21.329 -0.734 -18.482 1.00 92.56 209 LYS A N 1
ATOM 1677 C CA . LYS A 1 209 ? 22.788 -0.931 -18.484 1.00 92.56 209 LYS A CA 1
ATOM 1678 C C . LYS A 1 209 ? 23.570 0.268 -17.939 1.00 92.56 209 LYS A C 1
ATOM 1680 O O . LYS A 1 209 ? 24.564 0.070 -17.262 1.00 92.56 209 LYS A O 1
ATOM 1685 N N . PHE A 1 210 ? 23.123 1.497 -18.198 1.00 92.06 210 PHE A N 1
ATOM 1686 C CA . PHE A 1 210 ? 23.840 2.712 -17.782 1.00 92.06 210 PHE A CA 1
ATOM 1687 C C . PHE A 1 210 ? 23.711 3.052 -16.288 1.00 92.06 210 PHE A C 1
ATOM 1689 O O . PHE A 1 210 ? 24.330 4.005 -15.826 1.00 92.06 210 PHE A O 1
ATOM 1696 N N . LEU A 1 211 ? 22.935 2.283 -15.521 1.00 90.19 211 LEU A N 1
ATOM 1697 C CA . LEU A 1 211 ? 22.773 2.434 -14.073 1.00 90.19 211 LEU A CA 1
ATOM 1698 C C . LEU A 1 211 ? 23.504 1.307 -13.322 1.00 90.19 211 LEU A C 1
ATOM 1700 O O . LEU A 1 211 ? 22.921 0.610 -12.495 1.00 90.19 211 LEU A O 1
ATOM 1704 N N . GLU A 1 212 ? 24.789 1.109 -13.616 1.00 85.62 212 GLU A N 1
ATOM 1705 C CA . GLU A 1 212 ? 25.589 -0.042 -13.148 1.00 85.62 212 GLU A CA 1
ATOM 1706 C C . GLU A 1 212 ? 25.704 -0.148 -11.620 1.00 85.62 212 GLU A C 1
ATOM 1708 O O . GLU A 1 212 ? 25.801 -1.242 -11.076 1.00 85.62 212 GLU A O 1
ATOM 1713 N N . LYS A 1 213 ? 25.666 0.988 -10.913 1.00 86.25 213 LYS A N 1
ATOM 1714 C CA . LYS A 1 213 ? 25.804 1.043 -9.447 1.00 86.25 213 LYS A CA 1
ATOM 1715 C C . LYS A 1 213 ? 24.538 0.626 -8.691 1.00 86.25 213 LYS A C 1
ATOM 1717 O O . LYS A 1 213 ? 24.587 0.473 -7.474 1.00 86.25 213 LYS A O 1
ATOM 1722 N N . ALA A 1 214 ? 23.404 0.522 -9.379 1.00 90.19 214 ALA A N 1
ATOM 1723 C CA . ALA A 1 214 ? 22.139 0.135 -8.771 1.00 90.19 214 ALA A CA 1
ATOM 1724 C C . ALA A 1 214 ? 22.029 -1.389 -8.644 1.00 90.19 214 ALA A C 1
ATOM 1726 O O . ALA A 1 214 ? 22.670 -2.138 -9.375 1.00 90.19 214 ALA A O 1
ATOM 1727 N N . ASN A 1 215 ? 21.160 -1.856 -7.751 1.00 92.56 215 ASN A N 1
ATOM 1728 C CA . ASN A 1 215 ? 20.806 -3.269 -7.699 1.00 92.56 215 ASN A CA 1
ATOM 1729 C C . ASN A 1 215 ? 19.822 -3.603 -8.832 1.00 92.56 215 ASN A C 1
ATOM 1731 O O . ASN A 1 215 ? 18.768 -2.975 -8.916 1.00 92.56 215 ASN A O 1
ATOM 1735 N N . HIS A 1 216 ? 20.129 -4.586 -9.679 1.00 93.56 216 HIS A N 1
ATOM 1736 C CA . HIS A 1 216 ? 19.281 -4.970 -10.815 1.00 93.56 216 HIS A CA 1
ATOM 1737 C C . HIS A 1 216 ? 18.533 -6.265 -10.527 1.00 93.56 216 HIS A C 1
ATOM 1739 O O . HIS A 1 216 ? 19.144 -7.304 -10.290 1.00 93.56 216 HIS A O 1
ATOM 1745 N N . ILE A 1 217 ? 17.204 -6.215 -10.600 1.00 95.50 217 ILE A N 1
ATOM 1746 C CA . ILE A 1 217 ? 16.326 -7.371 -10.418 1.00 95.50 217 ILE A CA 1
ATOM 1747 C C . ILE A 1 217 ? 15.508 -7.566 -11.693 1.00 95.50 217 ILE A C 1
ATOM 1749 O O . ILE A 1 217 ? 14.818 -6.660 -12.163 1.00 95.50 217 ILE A O 1
ATOM 1753 N N . GLN A 1 218 ? 15.581 -8.766 -12.262 1.00 94.38 218 GLN A N 1
ATOM 1754 C CA . GLN A 1 218 ? 14.790 -9.141 -13.431 1.00 94.38 218 GLN A CA 1
ATOM 1755 C C . GLN A 1 218 ? 13.547 -9.908 -12.986 1.00 94.38 218 GLN A C 1
ATOM 1757 O O . GLN A 1 218 ? 13.637 -10.838 -12.188 1.00 94.38 218 GLN A O 1
ATOM 1762 N N . MET A 1 219 ? 12.385 -9.528 -13.508 1.00 94.31 219 MET A N 1
ATOM 1763 C CA . MET A 1 219 ? 11.105 -10.144 -13.176 1.00 94.31 219 MET A CA 1
ATOM 1764 C C . MET A 1 219 ? 10.326 -10.469 -14.445 1.00 94.31 219 MET A C 1
ATOM 1766 O O . MET A 1 219 ? 10.073 -9.605 -15.284 1.00 94.31 219 MET A O 1
ATOM 1770 N N . THR A 1 220 ? 9.880 -11.715 -14.572 1.00 91.75 220 THR A N 1
ATOM 1771 C CA . THR A 1 220 ? 9.077 -12.165 -15.719 1.00 91.75 220 THR A CA 1
ATOM 1772 C C . THR A 1 220 ? 7.717 -11.472 -15.790 1.00 91.75 220 THR A C 1
ATOM 1774 O O . THR A 1 220 ? 7.219 -11.236 -16.888 1.00 91.75 220 THR A O 1
ATOM 1777 N N . CYS A 1 221 ? 7.143 -11.071 -14.650 1.00 91.31 221 CYS A N 1
ATOM 1778 C CA . CYS A 1 221 ? 5.881 -10.329 -14.591 1.00 91.31 221 CYS A CA 1
ATOM 1779 C C . CYS A 1 221 ? 5.968 -8.899 -15.158 1.00 91.31 221 CYS A C 1
ATOM 1781 O O . CYS A 1 221 ? 4.936 -8.297 -15.430 1.00 91.31 221 CYS A O 1
ATOM 1783 N N . LEU A 1 222 ? 7.179 -8.366 -15.374 1.00 92.56 222 LEU A N 1
ATOM 1784 C CA . LEU A 1 222 ? 7.406 -7.063 -16.014 1.00 92.56 222 LEU A CA 1
ATOM 1785 C C . LEU A 1 222 ? 7.625 -7.171 -17.529 1.00 92.56 222 LEU A C 1
ATOM 1787 O O . LEU A 1 222 ? 7.969 -6.187 -18.190 1.00 92.56 222 LEU A O 1
ATOM 1791 N N . ASN A 1 223 ? 7.465 -8.366 -18.099 1.00 89.56 223 ASN A N 1
ATOM 1792 C CA . ASN A 1 223 ? 7.512 -8.541 -19.540 1.00 89.56 223 ASN A CA 1
ATOM 1793 C C . ASN A 1 223 ? 6.294 -7.910 -20.214 1.00 89.56 223 ASN A C 1
ATOM 1795 O O . ASN A 1 223 ? 5.211 -7.810 -19.641 1.00 89.56 223 ASN A O 1
ATOM 1799 N N . LYS A 1 224 ? 6.478 -7.500 -21.475 1.00 84.88 224 LYS A N 1
ATOM 1800 C CA . LYS A 1 224 ? 5.357 -7.079 -22.322 1.00 84.88 224 LYS A CA 1
ATOM 1801 C C . LYS A 1 224 ? 4.322 -8.203 -22.374 1.00 84.88 224 LYS A C 1
ATOM 1803 O O . LYS A 1 224 ? 4.697 -9.375 -22.431 1.00 84.88 224 LYS A O 1
ATOM 1808 N N . MET A 1 225 ? 3.045 -7.826 -22.385 1.00 85.38 225 MET A N 1
ATOM 1809 C CA . MET A 1 225 ? 1.949 -8.783 -22.522 1.00 85.38 225 MET A CA 1
ATOM 1810 C C . MET A 1 225 ? 2.184 -9.679 -23.739 1.00 85.38 225 MET A C 1
ATOM 1812 O O . MET A 1 225 ? 2.551 -9.198 -24.815 1.00 85.38 225 MET A O 1
ATOM 1816 N N . GLN A 1 226 ? 1.997 -10.983 -23.552 1.00 79.75 226 GLN A N 1
ATOM 1817 C CA . GLN A 1 226 ? 2.080 -11.929 -24.652 1.00 79.75 226 GLN A CA 1
ATOM 1818 C C . GLN A 1 226 ? 0.863 -11.746 -25.551 1.00 79.75 226 GLN A C 1
ATOM 1820 O O . GLN A 1 226 ? -0.274 -11.832 -25.101 1.00 79.75 226 GLN A O 1
ATOM 1825 N N . THR A 1 227 ? 1.115 -11.508 -26.831 1.00 81.50 227 THR A N 1
ATOM 1826 C CA . THR A 1 227 ? 0.074 -11.328 -27.847 1.00 81.50 227 THR A CA 1
ATOM 1827 C C . THR A 1 227 ? -0.443 -12.655 -28.410 1.00 81.50 227 THR A C 1
ATOM 1829 O O . THR A 1 227 ? -1.240 -12.635 -29.337 1.00 81.50 227 THR A O 1
ATOM 1832 N N . GLY A 1 228 ? 0.024 -13.802 -27.900 1.00 86.75 228 GLY A N 1
ATOM 1833 C CA . GLY A 1 228 ? -0.345 -15.127 -28.410 1.00 86.75 228 GLY A CA 1
ATOM 1834 C C . GLY A 1 228 ? -0.102 -15.255 -29.916 1.00 86.75 228 GLY A C 1
ATOM 1835 O O . GLY A 1 228 ? 0.960 -14.862 -30.408 1.00 86.75 228 GLY A O 1
ATOM 1836 N N . ASP A 1 229 ? -1.113 -15.741 -30.634 1.00 84.06 229 ASP A N 1
ATOM 1837 C CA . ASP A 1 229 ? -1.107 -15.946 -32.090 1.00 84.06 229 ASP A CA 1
ATOM 1838 C C . ASP A 1 229 ? -0.881 -14.651 -32.886 1.00 84.06 229 ASP A C 1
ATOM 1840 O O . ASP A 1 229 ? -0.366 -14.676 -34.000 1.00 84.06 229 ASP A O 1
ATOM 1844 N N . CYS A 1 230 ? -1.161 -13.495 -32.280 1.00 80.25 230 CYS A N 1
ATOM 1845 C CA . CYS A 1 230 ? -0.956 -12.180 -32.882 1.00 80.25 230 CYS A CA 1
ATOM 1846 C C . CYS A 1 230 ? 0.513 -11.715 -32.869 1.00 80.25 230 CYS A C 1
ATOM 1848 O O . CYS A 1 230 ? 0.827 -10.566 -33.197 1.00 80.25 230 CYS A O 1
ATOM 1850 N N . ARG A 1 231 ? 1.449 -12.563 -32.428 1.00 76.12 231 ARG A N 1
ATOM 1851 C CA . ARG A 1 231 ? 2.868 -12.207 -32.319 1.00 76.12 231 ARG A CA 1
ATOM 1852 C C . ARG A 1 231 ? 3.472 -11.917 -33.696 1.00 76.12 231 ARG A C 1
ATOM 1854 O O . ARG A 1 231 ? 3.532 -12.781 -34.559 1.00 76.12 231 ARG A O 1
ATOM 1861 N N . GLY A 1 232 ? 4.012 -10.708 -33.858 1.00 72.38 232 GLY A N 1
ATOM 1862 C CA . GLY A 1 232 ? 4.662 -10.273 -35.101 1.00 72.38 232 GLY A CA 1
ATOM 1863 C C . GLY A 1 232 ? 3.706 -9.678 -36.136 1.00 72.38 232 GLY A C 1
ATOM 1864 O O . GLY A 1 232 ? 4.169 -9.215 -37.176 1.00 72.38 232 GLY A O 1
ATOM 1865 N N . MET A 1 233 ? 2.405 -9.628 -35.840 1.00 78.94 233 MET A N 1
ATOM 1866 C CA . MET A 1 233 ? 1.437 -8.905 -36.656 1.00 78.94 233 MET A CA 1
ATOM 1867 C C . MET A 1 233 ? 1.553 -7.401 -36.393 1.00 78.94 233 MET A C 1
ATOM 1869 O O . MET A 1 233 ? 1.659 -6.945 -35.253 1.00 78.94 233 MET A O 1
ATOM 1873 N N . SER A 1 234 ? 1.531 -6.612 -37.461 1.00 77.44 234 SER A N 1
ATOM 1874 C CA . SER A 1 234 ? 1.330 -5.167 -37.367 1.00 77.44 234 SER A CA 1
ATOM 1875 C C . SER A 1 234 ? -0.112 -4.854 -36.967 1.00 77.44 234 SER A C 1
ATOM 1877 O O . SER A 1 234 ? -1.016 -5.646 -37.218 1.00 77.44 234 SER A O 1
ATOM 1879 N N . THR A 1 235 ? -0.369 -3.661 -36.423 1.00 75.25 235 THR A N 1
ATOM 1880 C CA . THR A 1 235 ? -1.735 -3.225 -36.078 1.00 75.25 235 THR A CA 1
ATOM 1881 C C . THR A 1 235 ? -2.700 -3.307 -37.265 1.00 75.25 235 THR A C 1
ATOM 1883 O O . THR A 1 235 ? -3.877 -3.573 -37.074 1.00 75.25 235 THR A O 1
ATOM 1886 N N . ARG A 1 236 ? -2.202 -3.134 -38.498 1.00 77.81 236 ARG A N 1
ATOM 1887 C CA . ARG A 1 236 ? -3.006 -3.273 -39.723 1.00 77.81 236 ARG A CA 1
ATOM 1888 C C . ARG A 1 236 ? -3.389 -4.715 -40.050 1.00 77.81 236 ARG A C 1
ATOM 1890 O O . ARG A 1 236 ? -4.334 -4.905 -40.788 1.00 77.81 236 ARG A O 1
ATOM 1897 N N . GLN A 1 237 ? -2.632 -5.695 -39.563 1.00 74.88 237 GLN A N 1
ATOM 1898 C CA . GLN A 1 237 ? -2.901 -7.122 -39.765 1.00 74.88 237 GLN A CA 1
ATOM 1899 C C . GLN A 1 237 ? -3.796 -7.708 -38.662 1.00 74.88 237 GLN A C 1
ATOM 1901 O O . GLN A 1 237 ? -4.200 -8.859 -38.771 1.00 74.88 237 GLN A O 1
ATOM 1906 N N . LEU A 1 238 ? -4.064 -6.942 -37.595 1.00 76.25 238 LEU A N 1
ATOM 1907 C CA . LEU A 1 238 ? -4.962 -7.322 -36.497 1.00 76.25 238 LEU A CA 1
ATOM 1908 C C . LEU A 1 238 ? -6.427 -6.930 -36.751 1.00 76.25 238 LEU A C 1
ATOM 1910 O O . LEU A 1 238 ? -7.297 -7.348 -35.990 1.00 76.25 238 LEU A O 1
ATOM 1914 N N . HIS A 1 239 ? -6.673 -6.119 -37.781 1.00 63.50 239 HIS A N 1
ATOM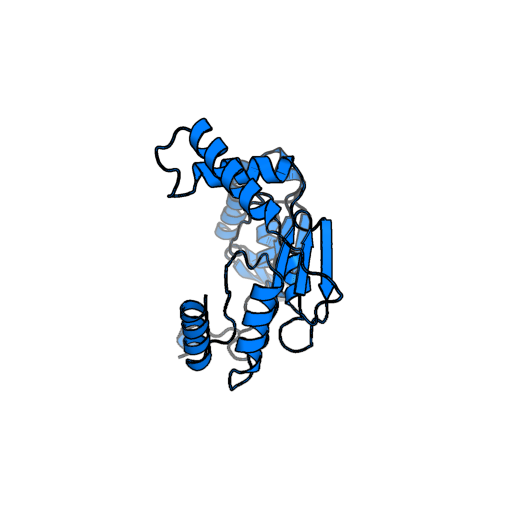 1915 C CA . HIS A 1 239 ? -7.987 -5.696 -38.263 1.00 63.50 239 HIS A CA 1
ATOM 1916 C C . HIS A 1 239 ? -8.268 -6.341 -39.617 1.00 63.50 239 HIS A C 1
ATOM 1918 O O . HIS A 1 239 ? -9.459 -6.611 -39.877 1.00 63.50 239 HIS A O 1
#

Sequence (239 aa):
MKAILDQVFDWLDQGGEVAIFDATNTTKESRAQILGLCNAKEPRVSLIFIENICDDPKVLAENFKKKIHHSKEYKGVPYEDAAKDLKRRILKYDNIYRPLEDDEPLCFVKIVNLQSKVVFNRVGPSIPQMLPSFLMSLHNARRPIYFTRPADSEVVRDECNTPRTVITRTGEQYARNLASTIEQRLPEHLRPKLTIYTGTSSQSIQTAKFLEKANHIQMTCLNKMQTGDCRGMSTRQLH

Radius of gyration: 26.19 Å; chains: 1; bounding box: 56×48×68 Å

Secondary structure (DSSP, 8-state):
-HHHHHHHHHHHHTT-------S---SHHHHHHHHHHHHHSSSPPP--EEEEE---HHHHHHHHHHHHHH-GGGTTS-HHHHHHHHHHHHHHHHHH-----TTS---EEEEETTTTEEEEES--SSSTTHHHHHHHT---S-------PPPPEEEEE-TT--EEEEE-HHHHHHHHHHHHHHHHHS-GGGGGG-EEEE-SSHHHHHHHTT-TTSEEEE-GGGSPPP-GGGTT--GGG--